Protein AF-0000000084503520 (afdb_homodimer)

Solvent-accessible surface area (backbone atoms only — not comparable to full-atom values): 16535 Å² total; per-residue (Å²): 103,74,64,56,54,28,61,76,71,44,34,37,75,88,41,55,32,76,42,75,48,66,69,63,81,62,70,70,64,63,29,68,65,61,52,56,49,52,52,51,43,51,53,48,52,32,50,51,50,38,47,27,51,45,20,31,73,59,49,36,73,65,26,23,49,26,52,77,65,38,36,47,76,45,65,37,65,44,29,40,34,38,38,52,70,48,89,83,62,81,77,37,41,31,40,30,32,42,24,43,37,78,75,54,50,47,32,31,32,38,34,36,38,35,30,30,63,79,74,69,40,74,28,31,37,35,42,26,38,33,30,32,27,28,49,74,78,69,41,73,39,72,47,53,55,84,41,59,65,32,24,57,47,44,52,48,36,61,47,59,133,104,73,64,55,53,28,62,78,68,44,33,37,76,88,39,55,32,77,42,75,50,63,69,61,81,63,72,68,65,62,28,69,64,61,53,58,48,53,51,50,42,50,54,47,53,31,50,51,50,37,50,28,51,44,21,33,74,58,49,36,72,64,25,24,48,26,52,77,65,38,36,46,76,45,65,37,66,45,29,41,34,39,41,49,70,47,90,85,62,83,78,37,43,31,41,31,33,42,24,43,35,77,75,54,49,47,33,30,32,40,36,35,38,34,29,31,64,78,74,69,39,72,27,32,38,36,43,27,39,34,31,33,27,28,49,76,79,70,41,75,39,72,46,53,58,85,41,58,64,31,23,57,49,45,53,46,37,62,48,60,135

pLDDT: mean 84.83, std 14.51, range [31.72, 98.12]

Nearest PDB structures (foldseek):
  5v10-assembly1_A-2  TM=8.310E-01  e=4.507E-07  Pseudomonas aeruginosa PAO1
  2o5u-assembly1_B-2  TM=7.809E-01  e=4.507E-07  Pseudomonas aeruginosa
  5v10-assembly1_B-2  TM=8.193E-01  e=3.631E-06  Pseudomonas aeruginosa PAO1
  4k00-assembly1_A  TM=7.555E-01  e=1.816E-05  Synechocystis sp. PCC 6803 substr. Kazusa
  5x04-assembly1_B  TM=6.542E-01  e=2.305E-05  Umbellularia californica

Radius of gyration: 20.57 Å; Cα contacts (8 Å, |Δi|>4): 678; chains: 2; bounding box: 49×61×46 Å

Organism: NCBI:txid456999

Foldseek 3Di:
DVVVVCQVVLWDPVLKDKDFPPVDPPPVVVPVVPVVVVVVVVQVVSVLSLQLVLLCVQPNPVRNVCSVVVAFKDKDWPDKDKDFAADDDPGWMWIKTKAWADDDFFKTKIKMFTATPVVRGTGMIMIIIITMAHSVVGGGGTDDCVGRSNVVNVCSHPVDD/DVVVVCQVVLWDPVLKDKDWPPVDDPPVVVPVVPVVVVVVVVQVVSVLSLQLVLLCVQPNPVRNVCSVVVAFKDKDWPDKDKDFAADDDPGWMWIKTKAWADDDFFKTKIKMFTATPVVRGTGMIMIIIITMAHSVVGDGGTDDCVGRSNVVNVCSHPVDD

InterPro domains:
  IPR029069 HotDog domain superfamily [SSF54637] (21-145)
  IPR050563 4-hydroxybenzoyl-CoA thioesterase [PTHR31793] (19-137)

Structure (mmCIF, N/CA/C/O backbone):
data_AF-0000000084503520-model_v1
#
loop_
_entity.id
_entity.type
_entity.pdbx_description
1 polymer 'Thioesterase domain-containing protein'
#
loop_
_atom_site.group_PDB
_atom_site.id
_atom_site.type_symbol
_atom_site.label_atom_id
_atom_site.label_alt_id
_atom_site.label_comp_id
_atom_site.label_asym_id
_atom_site.label_entity_id
_atom_site.label_seq_id
_atom_site.pdbx_PDB_ins_code
_atom_site.Cartn_x
_atom_site.Cartn_y
_atom_site.Cartn_z
_atom_site.occupancy
_atom_site.B_iso_or_equiv
_atom_site.auth_seq_id
_atom_site.auth_comp_id
_atom_site.auth_asym_id
_atom_site.auth_atom_id
_atom_site.pdbx_PDB_model_num
ATOM 1 N N . MET A 1 1 ? 25.109 -6.078 -9.133 1 83.19 1 MET A N 1
ATOM 2 C CA . MET A 1 1 ? 24.609 -5.23 -8.055 1 83.19 1 MET A CA 1
ATOM 3 C C . MET A 1 1 ? 23.25 -5.738 -7.555 1 83.19 1 MET A C 1
ATOM 5 O O . MET A 1 1 ? 23.203 -6.637 -6.715 1 83.19 1 MET A O 1
ATOM 9 N N . ALA A 1 2 ? 22.203 -5.438 -8.234 1 77.44 2 ALA A N 1
ATOM 10 C CA . ALA A 1 2 ? 20.875 -5.883 -7.805 1 77.44 2 ALA A CA 1
ATOM 11 C C . ALA A 1 2 ? 20.812 -7.406 -7.695 1 77.44 2 ALA A C 1
ATOM 13 O O . ALA A 1 2 ? 20.219 -7.941 -6.762 1 77.44 2 ALA A O 1
ATOM 14 N N . ARG A 1 3 ? 21.484 -8.07 -8.609 1 79.88 3 ARG A N 1
ATOM 15 C CA . ARG A 1 3 ? 21.5 -9.531 -8.617 1 79.88 3 ARG A CA 1
ATOM 16 C C . ARG A 1 3 ? 22.234 -10.07 -7.406 1 79.88 3 ARG A C 1
ATOM 18 O O . ARG A 1 3 ? 21.844 -11.086 -6.824 1 79.88 3 ARG A O 1
ATOM 25 N N . ASP A 1 4 ? 23.344 -9.406 -7.102 1 84.38 4 ASP A N 1
ATOM 26 C CA . ASP A 1 4 ? 24.109 -9.828 -5.934 1 84.38 4 ASP A CA 1
ATOM 27 C C . ASP A 1 4 ? 23.297 -9.695 -4.656 1 84.38 4 ASP A C 1
ATOM 29 O O . ASP A 1 4 ? 23.312 -10.586 -3.805 1 84.38 4 ASP A O 1
ATOM 33 N N . TYR A 1 5 ? 22.578 -8.57 -4.523 1 80.75 5 TYR A N 1
ATOM 34 C CA . TYR A 1 5 ? 21.688 -8.367 -3.377 1 80.75 5 TYR A CA 1
ATOM 35 C C . TYR A 1 5 ? 20.625 -9.445 -3.309 1 80.75 5 TYR A C 1
ATOM 37 O O . TYR A 1 5 ? 20.328 -9.969 -2.23 1 80.75 5 TYR A O 1
ATOM 45 N N . ALA A 1 6 ? 20.062 -9.758 -4.414 1 79.88 6 ALA A N 1
ATOM 46 C CA . ALA A 1 6 ? 19 -10.766 -4.496 1 79.88 6 ALA A CA 1
ATOM 47 C C . ALA A 1 6 ? 19.5 -12.11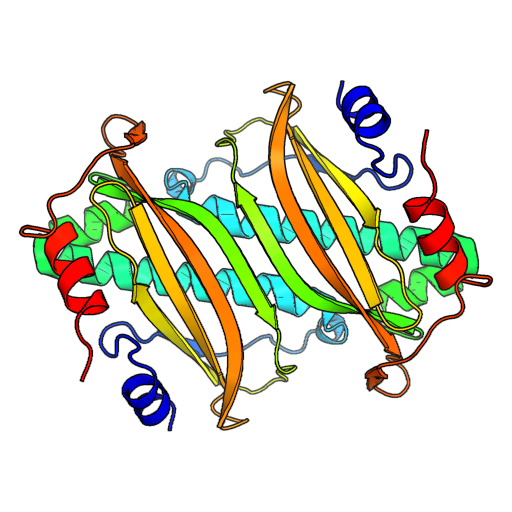7 -4.008 1 79.88 6 ALA A C 1
ATOM 49 O O . ALA A 1 6 ? 18.828 -12.789 -3.225 1 79.88 6 ALA A O 1
ATOM 50 N N . LYS A 1 7 ? 20.672 -12.5 -4.531 1 81.62 7 LYS A N 1
ATOM 51 C CA . LYS A 1 7 ? 21.25 -13.781 -4.141 1 81.62 7 LYS A CA 1
ATOM 52 C C . LYS A 1 7 ? 21.531 -13.82 -2.641 1 81.62 7 LYS A C 1
ATOM 54 O O . LYS A 1 7 ? 21.203 -14.805 -1.97 1 81.62 7 LYS A O 1
ATOM 59 N N . GLU A 1 8 ? 22.109 -12.727 -2.154 1 82.44 8 GLU A N 1
ATOM 60 C CA . GLU A 1 8 ? 22.484 -12.648 -0.747 1 82.44 8 GLU A CA 1
ATOM 61 C C . GLU A 1 8 ? 21.266 -12.711 0.161 1 82.44 8 GLU A C 1
ATOM 63 O O . GLU A 1 8 ? 21.328 -13.25 1.268 1 82.44 8 GLU A O 1
ATOM 68 N N . HIS A 1 9 ? 20.109 -12.234 -0.333 1 83.06 9 HIS A N 1
ATOM 69 C CA . HIS A 1 9 ? 18.953 -12.117 0.541 1 83.06 9 HIS A CA 1
ATOM 70 C C . HIS A 1 9 ? 17.859 -13.102 0.139 1 83.06 9 HIS A C 1
ATOM 72 O O . HIS A 1 9 ? 16.75 -13.062 0.684 1 83.06 9 HIS A O 1
ATOM 78 N N . GLY A 1 10 ? 18.109 -14.031 -0.809 1 80.06 10 GLY A N 1
ATOM 79 C CA . GLY A 1 10 ? 17.25 -15.156 -1.133 1 80.06 10 GLY A CA 1
ATOM 80 C C . GLY A 1 10 ? 16.062 -14.773 -1.999 1 80.06 10 GLY A C 1
ATOM 81 O O . GLY A 1 10 ? 15.008 -15.414 -1.941 1 80.06 10 GLY A O 1
ATOM 82 N N . TYR A 1 11 ? 16.188 -13.672 -2.738 1 81.94 11 TYR A N 1
ATOM 83 C CA . TYR A 1 11 ? 15.109 -13.297 -3.65 1 81.94 11 TYR A CA 1
ATOM 84 C C . TYR A 1 11 ? 15.156 -14.125 -4.926 1 81.94 11 TYR A C 1
ATOM 86 O O . TYR A 1 11 ? 16.219 -14.633 -5.305 1 81.94 11 TYR A O 1
ATOM 94 N N . ASP A 1 12 ? 13.969 -14.273 -5.48 1 79.44 12 ASP A N 1
ATOM 95 C CA . ASP A 1 12 ? 13.836 -15.07 -6.695 1 79.44 12 ASP A CA 1
ATOM 96 C C . ASP A 1 12 ? 14.43 -14.344 -7.898 1 79.44 12 ASP A C 1
ATOM 98 O O . ASP A 1 12 ? 13.867 -13.352 -8.367 1 79.44 12 ASP A O 1
ATOM 102 N N . LEU A 1 13 ? 15.414 -14.898 -8.43 1 78.94 13 LEU A N 1
ATOM 103 C CA . LEU A 1 13 ? 16.141 -14.25 -9.516 1 78.94 13 LEU A CA 1
ATOM 104 C C . LEU A 1 13 ? 15.383 -14.398 -10.836 1 78.94 13 LEU A C 1
ATOM 106 O O . LEU A 1 13 ? 15.57 -13.602 -11.758 1 78.94 13 LEU A O 1
ATOM 110 N N . THR A 1 14 ? 14.547 -15.328 -10.867 1 76.38 14 THR A N 1
ATOM 111 C CA . THR A 1 14 ? 13.891 -15.633 -12.133 1 76.38 14 THR A CA 1
ATOM 112 C C . THR A 1 14 ? 12.75 -14.656 -12.398 1 76.38 14 THR A C 1
ATOM 114 O O . THR A 1 14 ? 12.289 -14.531 -13.539 1 76.38 14 THR A O 1
ATOM 117 N N . SER A 1 15 ? 12.32 -13.984 -11.352 1 76.5 15 SER A N 1
ATOM 118 C CA . SER A 1 15 ? 11.148 -13.133 -11.516 1 76.5 15 SER A CA 1
ATOM 119 C C . SER A 1 15 ? 11.484 -11.672 -11.242 1 76.5 15 SER A C 1
ATOM 121 O O . SER A 1 15 ? 10.594 -10.867 -10.938 1 76.5 15 SER A O 1
ATOM 123 N N . MET A 1 16 ? 12.734 -11.391 -11.367 1 78.81 16 MET A N 1
ATOM 124 C CA . MET A 1 16 ? 13.117 -10 -11.156 1 78.81 16 MET A CA 1
ATOM 125 C C . MET A 1 16 ? 12.469 -9.094 -12.195 1 78.81 16 MET A C 1
ATOM 127 O O . MET A 1 16 ? 12.391 -9.445 -13.375 1 78.81 16 MET A O 1
ATOM 131 N N . TRP A 1 17 ? 11.984 -7.973 -11.766 1 81.25 17 TRP A N 1
ATOM 132 C CA . TRP A 1 17 ? 11.273 -7.004 -12.594 1 81.25 17 TRP A CA 1
ATOM 133 C C . TRP A 1 17 ? 11.945 -5.637 -12.531 1 81.25 17 TRP A C 1
ATOM 135 O O . TRP A 1 17 ? 12.25 -5.137 -11.445 1 81.25 17 TRP A O 1
ATOM 145 N N . GLU A 1 18 ? 12.234 -5.125 -13.703 1 75.94 18 GLU A N 1
ATOM 146 C CA . GLU A 1 18 ? 12.828 -3.791 -13.727 1 75.94 18 GLU A CA 1
ATOM 147 C C . GLU A 1 18 ? 11.797 -2.73 -14.086 1 75.94 18 GLU A C 1
ATOM 149 O O . GLU A 1 18 ? 10.984 -2.934 -14.992 1 75.94 18 GLU A O 1
ATOM 154 N N . GLU A 1 19 ? 11.781 -1.753 -13.273 1 77.38 19 GLU A N 1
ATOM 155 C CA . GLU A 1 19 ? 10.883 -0.621 -13.492 1 77.38 19 GLU A CA 1
ATOM 156 C C . GLU A 1 19 ? 11.672 0.67 -13.703 1 77.38 19 GLU A C 1
ATOM 158 O O . GLU A 1 19 ? 12.469 1.06 -12.844 1 77.38 19 GLU A O 1
ATOM 163 N N . ASN A 1 20 ? 11.422 1.13 -14.961 1 70 20 ASN A N 1
ATOM 164 C CA . ASN A 1 20 ? 12 2.451 -15.195 1 70 20 ASN A CA 1
ATOM 165 C C . ASN A 1 20 ? 11.148 3.551 -14.562 1 70 20 ASN A C 1
ATOM 167 O O . ASN A 1 20 ? 9.945 3.629 -14.812 1 70 20 ASN A O 1
ATOM 171 N N . ILE A 1 21 ? 11.789 4.117 -13.648 1 63.5 21 ILE A N 1
ATOM 172 C CA . ILE A 1 21 ? 11.086 5.223 -13 1 63.5 21 ILE A CA 1
ATOM 173 C C . ILE A 1 21 ? 11.047 6.426 -13.938 1 63.5 21 ILE A C 1
ATOM 175 O O . ILE A 1 21 ? 12.094 6.984 -14.289 1 63.5 21 ILE A O 1
ATOM 179 N N . ALA A 1 22 ? 10.172 6.477 -14.938 1 56.47 22 ALA A N 1
ATOM 180 C CA . ALA A 1 22 ? 9.945 7.688 -15.727 1 56.47 22 ALA A CA 1
ATOM 181 C C . ALA A 1 22 ? 8.977 8.633 -15.016 1 56.47 22 ALA A C 1
ATOM 183 O O . ALA A 1 22 ? 7.93 8.977 -15.57 1 56.47 22 ALA A O 1
ATOM 184 N N . TRP A 1 23 ? 9.062 8.57 -13.867 1 51.91 23 TRP A N 1
ATOM 185 C CA . TRP A 1 23 ? 8.102 9.531 -13.336 1 51.91 23 TRP A CA 1
ATOM 186 C C . TRP A 1 23 ? 8.281 10.898 -13.992 1 51.91 23 TRP A C 1
ATOM 188 O O . TRP A 1 23 ? 9.375 11.469 -13.969 1 51.91 23 TRP A O 1
ATOM 198 N N . GLY A 1 24 ? 8.094 10.961 -15.352 1 39.88 24 GLY A N 1
ATOM 199 C CA . GLY A 1 24 ? 8.219 12.312 -15.867 1 39.88 24 GLY A CA 1
ATOM 200 C C . GLY A 1 24 ? 8.422 13.352 -14.781 1 39.88 24 GLY A C 1
ATOM 201 O O . GLY A 1 24 ? 8.367 13.031 -13.594 1 39.88 24 GLY A O 1
ATOM 202 N N . HIS A 1 25 ? 8.578 14.75 -15.391 1 38.56 25 HIS A N 1
ATOM 203 C CA . HIS A 1 25 ? 8.805 16.062 -14.812 1 38.56 25 HIS A CA 1
ATOM 204 C C . HIS A 1 25 ? 7.934 16.297 -13.586 1 38.56 25 HIS A C 1
ATOM 206 O O . HIS A 1 25 ? 7.797 17.422 -13.109 1 38.56 25 HIS A O 1
ATOM 212 N N . LEU A 1 26 ? 6.812 15.641 -13.477 1 37.91 26 LEU A N 1
ATOM 213 C CA . LEU A 1 26 ? 5.859 16.438 -12.711 1 37.91 26 LEU A CA 1
ATOM 214 C C . LEU A 1 26 ? 6.461 16.859 -11.375 1 37.91 26 LEU A C 1
ATOM 216 O O . LEU A 1 26 ? 7.039 16.047 -10.656 1 37.91 26 LEU A O 1
ATOM 220 N N . ASP A 1 27 ? 6.898 18.016 -11.227 1 38.34 27 ASP A N 1
ATOM 221 C CA . ASP A 1 27 ? 6.973 18.922 -10.094 1 38.34 27 ASP A CA 1
ATOM 222 C C . ASP A 1 27 ? 6.262 18.344 -8.875 1 38.34 27 ASP A C 1
ATOM 224 O O . ASP A 1 27 ? 6.477 18.812 -7.75 1 38.34 27 ASP A O 1
ATOM 228 N N . SER A 1 28 ? 5.09 17.734 -9.141 1 41.88 28 SER A N 1
ATOM 229 C CA . SER A 1 28 ? 4.277 17.359 -7.988 1 41.88 28 SER A CA 1
ATOM 230 C C . SER A 1 28 ? 4.945 16.25 -7.18 1 41.88 28 SER A C 1
ATOM 232 O O . SER A 1 28 ? 4.383 15.773 -6.188 1 41.88 28 SER A O 1
ATOM 234 N N . PHE A 1 29 ? 5.762 15.375 -7.738 1 42.94 29 PHE A N 1
ATOM 235 C CA . PHE A 1 29 ? 6.535 14.43 -6.945 1 42.94 29 PHE A CA 1
ATOM 236 C C . PHE A 1 29 ? 7.27 15.141 -5.816 1 42.94 29 PHE A C 1
ATOM 238 O O . PHE A 1 29 ? 8.117 14.547 -5.145 1 42.94 29 PHE A O 1
ATOM 245 N N . ARG A 1 30 ? 7.297 16.375 -5.93 1 44.53 30 ARG A N 1
ATOM 246 C CA . ARG A 1 30 ? 7.965 17.031 -4.805 1 44.53 30 ARG A CA 1
ATOM 247 C C . ARG A 1 30 ? 7.41 16.531 -3.475 1 44.53 30 ARG A C 1
ATOM 249 O O . ARG A 1 30 ? 7.988 16.797 -2.418 1 44.53 30 ARG A O 1
ATOM 256 N N . THR A 1 31 ? 6.164 16 -3.664 1 50.47 31 THR A N 1
ATOM 257 C CA . THR A 1 31 ? 5.805 15.648 -2.297 1 50.47 31 THR A CA 1
ATOM 258 C C . THR A 1 31 ? 5.961 14.148 -2.07 1 50.47 31 THR A C 1
ATOM 260 O O . THR A 1 31 ? 5.371 13.344 -2.795 1 50.47 31 THR A O 1
ATOM 263 N N . PRO A 1 32 ? 7.156 13.734 -1.55 1 54.16 32 PRO A N 1
ATOM 264 C CA . PRO A 1 32 ? 7.371 12.359 -1.101 1 54.16 32 PRO A CA 1
ATOM 265 C C . PRO A 1 32 ? 6.07 11.648 -0.737 1 54.16 32 PRO A C 1
ATOM 267 O O . PRO A 1 32 ? 6.027 10.414 -0.708 1 54.16 32 PRO A O 1
ATOM 270 N N . LEU A 1 33 ? 5.008 12.406 -0.604 1 56.66 33 LEU A N 1
ATOM 271 C CA . LEU A 1 33 ? 3.76 11.805 -0.148 1 56.66 33 LEU A CA 1
ATOM 272 C C . LEU A 1 3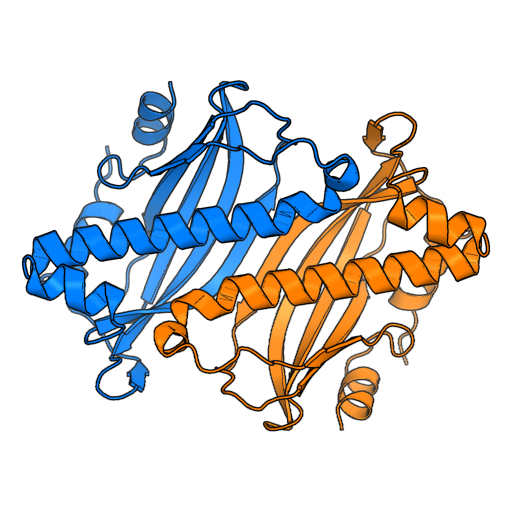3 ? 3.16 10.906 -1.228 1 56.66 33 LEU A C 1
ATOM 274 O O . LEU A 1 33 ? 2.488 9.922 -0.92 1 56.66 33 LEU A O 1
ATOM 278 N N . GLN A 1 34 ? 3.496 11.211 -2.422 1 57.81 34 GLN A N 1
ATOM 279 C CA . GLN A 1 34 ? 2.854 10.5 -3.521 1 57.81 34 GLN A CA 1
ATOM 280 C C . GLN A 1 34 ? 3.637 9.242 -3.898 1 57.81 34 GLN A C 1
ATOM 282 O O . GLN A 1 34 ? 3.08 8.305 -4.477 1 57.81 34 GLN A O 1
ATOM 287 N N . ASP A 1 35 ? 4.781 9.133 -3.395 1 63.88 35 ASP A N 1
ATOM 288 C CA . ASP A 1 35 ? 5.668 8.062 -3.85 1 63.88 35 ASP A CA 1
ATOM 289 C C . ASP A 1 35 ? 5.254 6.719 -3.258 1 63.88 35 ASP A C 1
ATOM 291 O O . ASP A 1 35 ? 5.512 5.668 -3.852 1 63.88 35 ASP A O 1
ATOM 295 N N . ASN A 1 36 ? 4.383 6.809 -2.314 1 76.88 36 ASN A N 1
ATOM 296 C CA . ASN A 1 36 ? 4.137 5.559 -1.6 1 76.88 36 ASN A CA 1
ATOM 297 C C . ASN A 1 36 ? 3.23 4.625 -2.4 1 76.88 36 ASN A C 1
ATOM 299 O O . ASN A 1 36 ? 3.439 3.412 -2.41 1 76.88 36 ASN A O 1
ATOM 303 N N . VAL A 1 37 ? 2.357 5.25 -3.137 1 81.12 37 VAL A N 1
ATOM 304 C CA . VAL A 1 37 ? 1.43 4.449 -3.93 1 81.12 37 VAL A CA 1
ATOM 305 C C . VAL A 1 37 ? 2.176 3.787 -5.086 1 81.12 37 VAL A C 1
ATOM 307 O O . VAL A 1 37 ? 1.872 2.652 -5.461 1 81.12 37 VAL A O 1
ATOM 310 N N . HIS A 1 38 ? 3.156 4.414 -5.555 1 84.62 38 HIS A N 1
ATOM 311 C CA . HIS A 1 38 ? 3.914 3.875 -6.68 1 84.62 38 HIS A CA 1
ATOM 312 C C . HIS A 1 38 ? 4.645 2.596 -6.289 1 84.62 38 HIS A C 1
ATOM 314 O O . HIS A 1 38 ? 4.688 1.639 -7.066 1 84.62 38 HIS A O 1
ATOM 320 N N . TYR A 1 39 ? 5.141 2.643 -5.129 1 89.38 39 TYR A N 1
ATOM 321 C CA . TYR A 1 39 ? 5.848 1.45 -4.68 1 89.38 39 TYR A CA 1
ATOM 322 C C . TYR A 1 39 ? 4.902 0.26 -4.574 1 89.38 39 TYR A C 1
ATOM 324 O O . TYR A 1 39 ? 5.258 -0.858 -4.957 1 89.38 39 TYR A O 1
ATOM 332 N N . VAL A 1 40 ? 3.762 0.511 -4.066 1 89.94 40 VAL A N 1
ATOM 333 C CA . VAL A 1 40 ? 2.797 -0.578 -3.938 1 89.94 40 VAL A CA 1
ATOM 334 C C . VAL A 1 40 ? 2.416 -1.099 -5.32 1 89.94 40 VAL A C 1
ATOM 336 O O . VAL A 1 40 ? 2.281 -2.309 -5.52 1 89.94 40 VAL A O 1
ATOM 339 N N . ARG A 1 41 ? 2.326 -0.223 -6.238 1 87.44 41 ARG A N 1
ATOM 340 C CA . ARG A 1 41 ? 2.035 -0.613 -7.617 1 87.44 41 ARG A CA 1
ATOM 341 C C . ARG A 1 41 ? 3.162 -1.464 -8.195 1 87.44 41 ARG A C 1
ATOM 343 O O . ARG A 1 41 ? 2.91 -2.438 -8.906 1 87.44 41 ARG A O 1
ATOM 350 N N . PHE A 1 42 ? 4.379 -1.062 -7.957 1 88.88 42 PHE A N 1
ATOM 351 C CA . PHE A 1 42 ? 5.52 -1.827 -8.445 1 88.88 42 PHE A CA 1
ATOM 352 C C . PHE A 1 42 ? 5.52 -3.232 -7.855 1 88.88 42 PHE A C 1
ATOM 354 O O . PHE A 1 42 ? 5.746 -4.211 -8.57 1 88.88 42 PHE A O 1
ATOM 361 N N . PHE A 1 43 ? 5.25 -3.305 -6.582 1 91.69 43 PHE A N 1
ATOM 362 C CA . PHE A 1 43 ? 5.215 -4.609 -5.926 1 91.69 43 PHE A CA 1
ATOM 363 C C . PHE A 1 43 ? 4.09 -5.465 -6.492 1 91.69 43 PHE A C 1
ATOM 365 O O . PHE A 1 43 ? 4.254 -6.676 -6.672 1 91.69 43 PHE A O 1
ATOM 372 N N . GLU A 1 44 ? 3.018 -4.852 -6.758 1 89.12 44 GLU A N 1
ATOM 373 C CA . GLU A 1 44 ? 1.895 -5.562 -7.363 1 89.12 44 GLU A CA 1
ATOM 374 C C . GLU A 1 44 ? 2.254 -6.078 -8.75 1 89.12 44 GLU A C 1
ATOM 376 O O . GLU A 1 44 ? 2.012 -7.246 -9.07 1 89.12 44 GLU A O 1
ATOM 381 N N . THR A 1 45 ? 2.766 -5.207 -9.539 1 86.69 45 THR A N 1
ATOM 382 C CA . THR A 1 45 ? 3.146 -5.578 -10.898 1 86.69 45 THR A CA 1
ATOM 383 C C . THR A 1 45 ? 4.148 -6.73 -10.883 1 86.69 45 THR A C 1
ATOM 385 O O . THR A 1 45 ? 4.016 -7.691 -11.641 1 86.69 45 THR A O 1
ATOM 388 N N . SER A 1 46 ? 5.117 -6.594 -10.023 1 89.44 46 SER A N 1
ATOM 389 C CA . SER A 1 46 ? 6.129 -7.637 -9.891 1 89.44 46 SER A CA 1
ATOM 390 C C . SER A 1 46 ? 5.504 -8.961 -9.453 1 89.44 46 SER A C 1
ATOM 392 O O . SER A 1 46 ? 5.895 -10.023 -9.922 1 89.44 46 SER A O 1
ATOM 394 N N . ARG A 1 47 ? 4.617 -8.93 -8.523 1 90.19 47 ARG A N 1
ATOM 395 C CA . ARG A 1 47 ? 3.912 -10.117 -8.055 1 90.19 47 ARG A CA 1
ATOM 396 C C . ARG A 1 47 ? 3.143 -10.789 -9.188 1 90.19 47 ARG A C 1
ATOM 398 O O . ARG A 1 47 ? 3.152 -12.016 -9.312 1 90.19 47 ARG A O 1
ATOM 405 N N . MET A 1 48 ? 2.471 -9.969 -9.969 1 87.31 48 MET A N 1
ATOM 406 C CA . MET A 1 48 ? 1.736 -10.5 -11.117 1 87.31 48 MET A CA 1
ATOM 407 C C . MET A 1 48 ? 2.684 -11.172 -12.102 1 87.31 48 MET A C 1
ATOM 409 O O . MET A 1 48 ? 2.363 -12.227 -12.656 1 87.31 48 MET A O 1
ATOM 413 N N . HIS A 1 49 ? 3.77 -10.516 -12.312 1 87.88 49 HIS A N 1
ATOM 414 C CA . HIS A 1 49 ? 4.781 -11.086 -13.203 1 87.88 49 HIS A CA 1
ATOM 415 C C . HIS A 1 49 ? 5.25 -12.445 -12.703 1 87.88 49 HIS A C 1
ATOM 417 O O . HIS A 1 49 ? 5.375 -13.391 -13.484 1 87.88 49 HIS A O 1
ATOM 423 N N . MET A 1 50 ? 5.535 -12.578 -11.43 1 90.31 50 MET A N 1
ATOM 424 C CA . MET A 1 50 ? 5.957 -13.852 -10.836 1 90.31 50 MET A CA 1
ATOM 425 C C . MET A 1 50 ? 4.891 -14.922 -11.031 1 90.31 50 MET A C 1
ATOM 427 O O . MET A 1 50 ? 5.203 -16.047 -11.43 1 90.31 50 MET A O 1
ATOM 431 N N . MET A 1 51 ? 3.66 -14.547 -10.758 1 91.12 51 MET A N 1
ATOM 432 C CA . MET A 1 51 ? 2.57 -15.508 -10.891 1 91.12 51 MET A CA 1
ATOM 433 C C . MET A 1 51 ? 2.385 -15.93 -12.344 1 91.12 51 MET A C 1
ATOM 435 O O . MET A 1 51 ? 2.062 -17.094 -12.617 1 91.12 51 MET A O 1
ATOM 439 N N . TYR A 1 52 ? 2.541 -14.945 -13.211 1 88.81 52 TYR A N 1
ATOM 440 C CA . TYR A 1 52 ? 2.488 -15.25 -14.633 1 88.81 52 TYR A CA 1
ATOM 441 C C . TYR A 1 52 ? 3.541 -16.297 -15.008 1 88.81 52 TYR A C 1
ATOM 443 O O . TYR A 1 52 ? 3.232 -17.281 -15.664 1 88.81 52 TYR A O 1
ATOM 451 N N . LEU A 1 53 ? 4.781 -16.109 -14.594 1 89.81 53 LEU A N 1
ATOM 452 C CA . LEU A 1 53 ? 5.875 -17.031 -14.891 1 89.81 53 LEU A CA 1
ATOM 453 C C . LEU A 1 53 ? 5.605 -18.406 -14.281 1 89.81 53 LEU A C 1
ATOM 455 O O . LEU A 1 53 ? 5.898 -19.422 -14.898 1 89.81 53 LEU A O 1
ATOM 459 N N . ILE A 1 54 ? 5.055 -18.391 -13.109 1 91.69 54 ILE A N 1
ATOM 460 C CA . ILE A 1 54 ? 4.711 -19.656 -12.453 1 91.69 54 ILE A CA 1
ATOM 461 C C . ILE A 1 54 ? 3.629 -20.375 -13.25 1 91.69 54 ILE A C 1
ATOM 463 O O . ILE A 1 54 ? 3.682 -21.594 -13.414 1 91.69 54 ILE A O 1
ATOM 467 N N . GLY A 1 55 ? 2.633 -19.594 -13.664 1 91.88 55 GLY A N 1
ATOM 468 C CA . GLY A 1 55 ? 1.626 -20.172 -14.531 1 91.88 55 GLY A CA 1
ATOM 469 C C . GLY A 1 55 ? 2.213 -20.828 -15.773 1 91.88 55 GLY A C 1
ATOM 470 O O . GLY A 1 55 ? 1.824 -21.938 -16.141 1 91.88 55 GLY A O 1
ATOM 471 N N . LEU A 1 56 ? 3.176 -20.188 -16.391 1 92.12 56 LEU A N 1
ATOM 472 C CA . LEU A 1 56 ? 3.859 -20.703 -17.562 1 92.12 56 LEU A CA 1
ATOM 473 C C . LEU A 1 56 ? 4.613 -21.984 -17.234 1 92.12 56 LEU A C 1
ATOM 475 O O . LEU A 1 56 ? 4.547 -22.969 -17.984 1 92.12 56 LEU A O 1
ATOM 479 N N . GLU A 1 57 ? 5.297 -21.938 -16.094 1 92.56 57 GLU A N 1
ATOM 480 C CA . GLU A 1 57 ? 6.117 -23.047 -15.648 1 92.56 57 GLU A CA 1
ATOM 481 C C . GLU A 1 57 ? 5.262 -24.281 -15.367 1 92.56 57 GLU A C 1
ATOM 483 O O . GLU A 1 57 ? 5.691 -25.422 -15.609 1 92.56 57 GLU A O 1
ATOM 488 N N . THR A 1 58 ? 4.086 -24.094 -14.867 1 93.56 58 THR A N 1
ATOM 489 C CA . THR A 1 58 ? 3.291 -25.219 -14.359 1 93.56 58 THR A CA 1
ATOM 490 C C . THR A 1 58 ? 2.332 -25.719 -15.43 1 93.56 58 THR A C 1
ATOM 492 O O . THR A 1 58 ? 2.055 -26.922 -15.5 1 93.56 58 THR A O 1
ATOM 495 N N . ASN A 1 59 ? 1.791 -24.812 -16.281 1 93.5 59 ASN A N 1
ATOM 496 C CA . ASN A 1 59 ? 0.768 -25.219 -17.234 1 93.5 59 ASN A CA 1
ATOM 497 C C . ASN A 1 59 ? 0.985 -24.578 -18.594 1 93.5 59 ASN A C 1
ATOM 499 O O . ASN A 1 59 ? 0.03 -24.359 -19.344 1 93.5 59 ASN A O 1
ATOM 503 N N . GLY A 1 60 ? 2.164 -24.219 -18.875 1 93.69 60 GLY A N 1
ATOM 504 C CA . GLY A 1 60 ? 2.494 -23.641 -20.172 1 93.69 60 GLY A CA 1
ATOM 505 C C . GLY A 1 60 ? 1.755 -22.344 -20.453 1 93.69 60 GLY A C 1
ATOM 506 O O . GLY A 1 60 ? 1.479 -21.562 -19.547 1 93.69 60 GLY A O 1
ATOM 507 N N . LEU A 1 61 ? 1.528 -22.125 -21.781 1 92.5 61 LEU A N 1
ATOM 508 C CA . LEU A 1 61 ? 0.909 -20.875 -22.219 1 92.5 61 LEU A CA 1
ATOM 509 C C . LEU A 1 61 ? -0.486 -20.719 -21.625 1 92.5 61 LEU A C 1
ATOM 511 O O . LEU A 1 61 ? -0.905 -19.609 -21.297 1 92.5 61 LEU A O 1
ATOM 515 N N . GLU A 1 62 ? -1.154 -21.875 -21.453 1 91.81 62 GLU A N 1
ATOM 516 C CA . GLU A 1 62 ? -2.496 -21.844 -20.891 1 91.81 62 GLU A CA 1
ATOM 517 C C . GLU A 1 62 ? -2.457 -21.406 -19.422 1 91.81 62 GLU A C 1
ATOM 519 O O . GLU A 1 62 ? -3.354 -20.703 -18.953 1 91.81 62 GLU A O 1
ATOM 524 N N . GLY A 1 63 ? -1.463 -21.828 -18.734 1 89.56 63 GLY A N 1
ATOM 525 C CA . GLY A 1 63 ? -1.287 -21.422 -17.344 1 89.56 63 GLY A CA 1
ATOM 526 C C . GLY A 1 63 ? -1.02 -19.938 -17.188 1 89.56 63 GLY A C 1
ATOM 527 O O . GLY A 1 63 ? -1.598 -19.297 -16.312 1 89.56 63 GLY A O 1
ATOM 528 N N . GLY A 1 64 ? -0.127 -19.438 -18.031 1 88.56 64 GLY A N 1
ATOM 529 C CA . GLY A 1 64 ? 0.147 -18 -18.016 1 88.56 64 GLY A CA 1
ATOM 530 C C . GLY A 1 64 ? -1.081 -17.156 -18.297 1 88.56 64 GLY A C 1
ATOM 531 O O . GLY A 1 64 ? -1.341 -16.172 -17.609 1 88.56 64 GLY A O 1
ATOM 532 N N . LYS A 1 65 ? -1.825 -17.609 -19.312 1 87.06 65 LYS A N 1
ATOM 533 C CA . LYS A 1 65 ? -3.037 -16.891 -19.703 1 87.06 65 LYS A CA 1
ATOM 534 C C . LYS A 1 65 ? -4.07 -16.906 -18.578 1 87.06 65 LYS A C 1
ATOM 536 O O . LYS A 1 65 ? -4.77 -15.914 -18.359 1 87.06 65 LYS A O 1
ATOM 541 N N . ALA A 1 66 ? -4.195 -18.016 -17.891 1 84.88 66 ALA A N 1
ATOM 542 C CA . ALA A 1 66 ? -5.156 -18.141 -16.797 1 84.88 66 ALA A CA 1
ATOM 543 C C . ALA A 1 66 ? -4.891 -17.109 -15.703 1 84.88 66 ALA A C 1
ATOM 545 O O . ALA A 1 66 ? -5.824 -16.531 -15.156 1 84.88 66 ALA A O 1
ATOM 546 N N . VAL A 1 67 ? -3.656 -16.891 -15.414 1 81.19 67 VAL A N 1
ATOM 547 C CA . VAL A 1 67 ? -3.277 -15.906 -14.398 1 81.19 67 VAL A CA 1
ATOM 548 C C . VAL A 1 67 ? -3.709 -14.508 -14.836 1 81.19 67 VAL A C 1
ATOM 550 O O . VAL A 1 67 ? -4.316 -13.773 -14.055 1 81.19 67 VAL A O 1
ATOM 553 N N . LEU A 1 68 ? -3.482 -14.219 -16.109 1 80 68 LEU A N 1
ATOM 554 C CA . LEU A 1 68 ? -3.766 -12.883 -16.641 1 80 68 LEU A CA 1
ATOM 555 C C . LEU A 1 68 ? -5.27 -12.641 -16.719 1 80 68 LEU A C 1
ATOM 557 O O . LEU A 1 68 ? -5.73 -11.508 -16.562 1 80 68 LEU A O 1
ATOM 561 N N . GLU A 1 69 ? -5.973 -13.727 -16.859 1 80.88 69 GLU A N 1
ATOM 562 C CA . GLU A 1 69 ? -7.414 -13.602 -17.047 1 80.88 69 GLU A CA 1
ATOM 563 C C . GLU A 1 69 ? -8.164 -13.859 -15.734 1 80.88 69 GLU A C 1
ATOM 565 O O . GLU A 1 69 ? -9.398 -13.805 -15.703 1 80.88 69 GLU A O 1
ATOM 570 N N . GLY A 1 70 ? -7.445 -14.086 -14.742 1 79.44 70 GLY A N 1
ATOM 571 C CA . GLY A 1 70 ? -8.094 -14.344 -13.461 1 79.44 70 GLY A CA 1
ATOM 572 C C . GLY A 1 70 ? -8.914 -15.625 -13.461 1 79.44 70 GLY A C 1
ATOM 573 O O . GLY A 1 70 ? -10.07 -15.625 -13.039 1 79.44 70 GLY A O 1
ATOM 574 N N . LEU A 1 71 ? -8.344 -16.609 -14.023 1 83.25 71 LEU A N 1
ATOM 575 C CA . LEU A 1 71 ? -8.984 -17.906 -14.062 1 83.25 71 LEU A CA 1
ATOM 576 C C . LEU A 1 71 ? -8.156 -18.953 -13.305 1 83.25 71 LEU A C 1
ATOM 578 O O . LEU A 1 71 ? -6.949 -18.766 -13.125 1 83.25 71 LEU A O 1
ATOM 582 N N . GLY A 1 72 ? -8.828 -19.906 -12.805 1 88.88 72 GLY A N 1
ATOM 583 C CA . GLY A 1 72 ? -8.133 -20.984 -12.102 1 88.88 72 GLY A CA 1
ATOM 584 C C . GLY A 1 72 ? -7.645 -20.562 -10.727 1 88.88 72 GLY A C 1
ATOM 585 O O . GLY A 1 72 ? -8.234 -19.688 -10.086 1 88.88 72 GLY A O 1
ATOM 586 N N . VAL A 1 73 ? -6.629 -21.328 -10.234 1 90.88 73 VAL A N 1
ATOM 587 C CA . VAL A 1 73 ? -6.121 -21.094 -8.883 1 90.88 73 VAL A CA 1
ATOM 588 C C . VAL A 1 73 ? -4.988 -20.062 -8.93 1 90.88 73 VAL A C 1
ATOM 590 O O . VAL A 1 73 ? -4.059 -20.188 -9.727 1 90.88 73 VAL A O 1
ATOM 593 N N . SER A 1 74 ? -5.156 -19.062 -8.203 1 91.88 74 SER A N 1
ATOM 594 C CA . SER A 1 74 ? -4.141 -18.031 -7.984 1 91.88 74 SER A CA 1
ATOM 595 C C . SER A 1 74 ? -4.223 -17.453 -6.574 1 91.88 74 SER A C 1
ATOM 597 O O . SER A 1 74 ? -4.574 -18.172 -5.629 1 91.88 74 SER A O 1
ATOM 599 N N . ILE A 1 75 ? -3.756 -16.172 -6.457 1 91.62 75 ILE A N 1
ATOM 600 C CA . ILE A 1 75 ? -3.652 -15.688 -5.086 1 91.62 75 ILE A CA 1
ATOM 601 C C . ILE A 1 75 ? -4.496 -14.43 -4.918 1 91.62 75 ILE A C 1
ATOM 603 O O . ILE A 1 75 ? -4.773 -13.727 -5.895 1 91.62 75 ILE A O 1
ATOM 607 N N . ILE A 1 76 ? -4.93 -14.172 -3.717 1 90.12 76 ILE A N 1
ATOM 608 C CA . ILE A 1 76 ? -5.488 -12.898 -3.264 1 90.12 76 ILE A CA 1
ATOM 609 C C . ILE A 1 76 ? -4.73 -12.414 -2.033 1 90.12 76 ILE A C 1
ATOM 611 O O . ILE A 1 76 ? -4.203 -13.219 -1.261 1 90.12 76 ILE A O 1
ATOM 615 N N . LEU A 1 77 ? -4.676 -11.141 -1.925 1 93.44 77 LEU A N 1
ATOM 616 C CA . LEU A 1 77 ? -3.928 -10.594 -0.798 1 93.44 77 LEU A CA 1
ATOM 617 C C . LEU A 1 77 ? -4.828 -10.414 0.419 1 93.44 77 LEU A C 1
ATOM 619 O O . LEU A 1 77 ? -5.922 -9.852 0.311 1 93.44 77 LEU A O 1
ATOM 623 N N . LYS A 1 78 ? -4.383 -10.938 1.511 1 95 78 LYS A N 1
ATOM 624 C CA . LYS A 1 78 ? -5.02 -10.664 2.795 1 95 78 LYS A CA 1
ATOM 625 C C . LYS A 1 78 ? -4.496 -9.359 3.4 1 95 78 LYS A C 1
ATOM 627 O O . LYS A 1 78 ? -5.258 -8.594 3.996 1 95 78 LYS A O 1
ATOM 632 N N . SER A 1 79 ? -3.213 -9.125 3.24 1 97 79 SER A N 1
ATOM 633 C CA . SER A 1 79 ? -2.59 -7.918 3.775 1 97 79 SER A CA 1
ATOM 634 C C . SER A 1 79 ? -1.243 -7.652 3.113 1 97 79 SER A C 1
ATOM 636 O O . SER A 1 79 ? -0.656 -8.547 2.504 1 97 79 SER A O 1
ATOM 638 N N . ILE A 1 80 ? -0.781 -6.453 3.254 1 96.75 80 ILE A N 1
ATOM 639 C CA . ILE A 1 80 ? 0.55 -6.07 2.797 1 96.75 80 ILE A CA 1
ATOM 640 C C . ILE A 1 80 ? 1.116 -4.988 3.713 1 96.75 80 ILE A C 1
ATOM 642 O O . ILE A 1 80 ? 0.393 -4.082 4.137 1 96.75 80 ILE A O 1
ATOM 646 N N . ASP A 1 81 ? 2.283 -5.152 4.039 1 97.5 81 ASP A N 1
ATOM 647 C CA . ASP A 1 81 ? 3.049 -4.148 4.77 1 97.5 81 ASP A CA 1
ATOM 648 C C . ASP A 1 81 ? 4.199 -3.611 3.924 1 97.5 81 ASP A C 1
ATOM 650 O O . ASP A 1 81 ? 4.93 -4.383 3.297 1 97.5 81 ASP A O 1
ATOM 654 N N . VAL A 1 82 ? 4.316 -2.342 3.883 1 97 82 VAL A N 1
ATOM 655 C CA . VAL A 1 82 ? 5.375 -1.721 3.092 1 97 82 VAL A CA 1
ATOM 656 C C . VAL A 1 82 ? 6.195 -0.782 3.973 1 97 82 VAL A C 1
ATOM 658 O O . VAL A 1 82 ? 5.637 0.018 4.727 1 97 82 VAL A O 1
ATOM 661 N N . LYS A 1 83 ? 7.453 -0.907 3.879 1 97.44 83 LYS A N 1
ATOM 662 C CA . LYS A 1 83 ? 8.398 -0.015 4.547 1 97.44 83 LYS A CA 1
ATOM 663 C C . LYS A 1 83 ? 9.172 0.824 3.531 1 97.44 83 LYS A C 1
ATOM 665 O O . LYS A 1 83 ? 9.758 0.285 2.594 1 97.44 83 LYS A O 1
ATOM 670 N N . PHE A 1 84 ? 9.117 2.096 3.785 1 94.19 84 PHE A N 1
ATOM 671 C CA . PHE A 1 84 ? 9.828 3.029 2.916 1 94.19 84 PHE A CA 1
ATOM 672 C C . PHE A 1 84 ? 11.156 3.434 3.531 1 94.19 84 PHE A C 1
ATOM 674 O O . PHE A 1 84 ? 11.195 4.062 4.59 1 94.19 84 PHE A O 1
ATOM 681 N N . LYS A 1 85 ? 12.211 3.162 2.785 1 93.25 85 LYS A N 1
ATOM 682 C CA . LYS A 1 85 ? 13.531 3.252 3.4 1 93.25 85 LYS A CA 1
ATOM 683 C C . LYS A 1 85 ? 14.266 4.508 2.941 1 93.25 85 LYS A C 1
ATOM 685 O O . LYS A 1 85 ? 14.93 5.172 3.74 1 93.25 85 LYS A O 1
ATOM 690 N N . ARG A 1 86 ? 14.172 4.773 1.626 1 87.94 86 ARG A N 1
ATOM 691 C CA . ARG A 1 86 ? 14.906 5.895 1.05 1 87.94 86 ARG A CA 1
ATOM 692 C C . ARG A 1 86 ? 14.094 6.582 -0.04 1 87.94 86 ARG A C 1
ATOM 694 O O . ARG A 1 86 ? 13.414 5.922 -0.826 1 87.94 86 ARG A O 1
ATOM 701 N N . PRO A 1 87 ? 14.211 7.871 -0.069 1 81.12 87 PRO A N 1
ATOM 702 C CA . PRO A 1 87 ? 13.547 8.562 -1.18 1 81.12 87 PRO A CA 1
ATOM 703 C C . PRO A 1 87 ? 14.234 8.312 -2.521 1 81.12 87 PRO A C 1
ATOM 705 O O . PRO A 1 87 ? 15.461 8.203 -2.582 1 81.12 87 PRO A O 1
ATOM 708 N N . VAL A 1 88 ? 13.438 8.156 -3.568 1 81.81 88 VAL A N 1
ATOM 709 C CA . VAL A 1 88 ? 13.961 7.941 -4.91 1 81.81 88 VAL A CA 1
ATOM 710 C C . VAL A 1 88 ? 13.625 9.133 -5.801 1 81.81 88 VAL A C 1
ATOM 712 O O . VAL A 1 88 ? 12.5 9.641 -5.773 1 81.81 88 VAL A O 1
ATOM 715 N N . THR A 1 89 ? 14.648 9.641 -6.477 1 76.81 89 THR A N 1
ATOM 716 C CA . THR A 1 89 ? 14.461 10.758 -7.398 1 76.81 89 THR A CA 1
ATOM 717 C C . THR A 1 89 ? 14.75 10.328 -8.836 1 76.81 89 THR A C 1
ATOM 719 O O . THR A 1 89 ? 15.508 9.375 -9.062 1 76.81 89 THR A O 1
ATOM 722 N N . TYR A 1 90 ? 14.117 10.992 -9.758 1 76.56 90 TYR A N 1
ATOM 723 C CA . TYR A 1 90 ? 14.375 10.734 -11.172 1 76.56 90 TYR A CA 1
ATOM 724 C C . TYR A 1 90 ? 15.727 11.297 -11.594 1 76.56 90 TYR A C 1
ATOM 726 O O . TYR A 1 90 ? 16.109 12.398 -11.172 1 76.56 90 TYR A O 1
ATOM 734 N N . PRO A 1 91 ? 16.328 10.664 -12.383 1 79.62 91 PRO A N 1
ATOM 735 C CA . PRO A 1 91 ? 16.125 9.359 -13.008 1 79.62 91 PRO A CA 1
ATOM 736 C C . PRO A 1 91 ? 16.656 8.211 -12.148 1 79.62 91 PRO A C 1
ATOM 738 O O . PRO A 1 91 ? 17.641 8.383 -11.414 1 79.62 91 PRO A O 1
ATOM 741 N N . ASP A 1 92 ? 16.047 7.184 -12.039 1 82.75 92 ASP A N 1
ATOM 742 C CA . ASP A 1 92 ? 16.469 5.969 -11.352 1 82.75 92 ASP A CA 1
ATOM 743 C C . ASP A 1 92 ? 15.773 4.742 -11.93 1 82.75 92 ASP A C 1
ATOM 745 O O . ASP A 1 92 ? 14.719 4.855 -12.555 1 82.75 92 ASP A O 1
ATOM 749 N N . ASN A 1 93 ? 16.469 3.609 -11.938 1 85.56 93 ASN A N 1
ATOM 750 C CA . ASN A 1 93 ? 15.875 2.312 -12.258 1 85.56 93 ASN A CA 1
ATOM 751 C C . ASN A 1 93 ? 15.773 1.425 -11.023 1 85.56 93 ASN A C 1
ATOM 753 O O . ASN A 1 93 ? 16.75 1.255 -10.289 1 85.56 93 ASN A O 1
ATOM 757 N N . LEU A 1 94 ? 14.555 0.964 -10.852 1 88.62 94 LEU A N 1
ATOM 758 C CA . LEU A 1 94 ? 14.328 0.079 -9.711 1 88.62 94 LEU A CA 1
ATOM 759 C C . LEU A 1 94 ? 14.203 -1.37 -10.164 1 88.62 94 LEU A C 1
ATOM 761 O O . LEU A 1 94 ? 13.57 -1.652 -11.188 1 88.62 94 LEU A O 1
ATOM 765 N N . VAL A 1 95 ? 14.883 -2.232 -9.516 1 89.25 95 VAL A N 1
ATOM 766 C CA . VAL A 1 95 ? 14.688 -3.666 -9.711 1 89.25 95 VAL A CA 1
ATOM 767 C C . VAL A 1 95 ? 13.812 -4.227 -8.594 1 89.25 95 VAL A C 1
ATOM 769 O O . VAL A 1 95 ? 14.172 -4.152 -7.414 1 89.25 95 VAL A O 1
ATOM 772 N N . ILE A 1 96 ? 12.68 -4.75 -8.961 1 92.12 96 ILE A N 1
ATOM 773 C CA . ILE A 1 96 ? 11.734 -5.309 -7.996 1 92.12 96 ILE A CA 1
ATOM 774 C C . ILE A 1 96 ? 11.875 -6.828 -7.957 1 92.12 96 ILE A C 1
ATOM 776 O O . ILE A 1 96 ? 11.883 -7.484 -9.008 1 92.12 96 ILE A O 1
ATOM 780 N N . MET A 1 97 ? 11.984 -7.332 -6.723 1 91 97 MET A N 1
ATOM 781 C CA . MET A 1 97 ? 12.188 -8.766 -6.551 1 91 97 MET A CA 1
ATOM 782 C C . MET A 1 97 ? 11.234 -9.328 -5.5 1 91 97 MET A C 1
ATOM 784 O O . MET A 1 97 ? 10.906 -8.648 -4.527 1 91 97 MET A O 1
ATOM 788 N N . GLN A 1 98 ? 10.844 -10.586 -5.715 1 93.31 98 GLN A N 1
ATOM 789 C CA . GLN A 1 98 ? 9.914 -11.266 -4.824 1 93.31 98 GLN A CA 1
ATOM 790 C C . GLN A 1 98 ? 10.539 -12.523 -4.227 1 93.31 98 GLN A C 1
ATOM 792 O O . GLN A 1 98 ? 11.352 -13.188 -4.879 1 93.31 98 GLN A O 1
ATOM 797 N N . ARG A 1 99 ? 10.094 -12.836 -3.025 1 93.5 99 ARG A N 1
ATOM 798 C CA . ARG A 1 99 ? 10.547 -14.055 -2.361 1 93.5 99 ARG A CA 1
ATOM 799 C C . ARG A 1 99 ? 9.445 -14.648 -1.488 1 93.5 99 ARG A C 1
ATOM 801 O O . ARG A 1 99 ? 9.156 -14.125 -0.407 1 93.5 99 ARG A O 1
ATOM 808 N N . PRO A 1 100 ? 8.852 -15.773 -1.972 1 94.94 100 PRO A N 1
ATOM 809 C CA . PRO A 1 100 ? 7.895 -16.453 -1.1 1 94.94 100 PRO A CA 1
ATOM 810 C C . PRO A 1 100 ? 8.547 -17.062 0.14 1 94.94 100 PRO A C 1
ATOM 812 O O . PRO A 1 100 ? 9.711 -17.469 0.09 1 94.94 100 PRO A O 1
ATOM 815 N N . HIS A 1 101 ? 7.852 -17 1.243 1 95.69 101 HIS A N 1
ATOM 816 C CA . HIS A 1 101 ? 8.289 -17.656 2.467 1 95.69 101 HIS A CA 1
ATOM 817 C C . HIS A 1 101 ? 7.098 -18.016 3.352 1 95.69 101 HIS A C 1
ATOM 819 O O . HIS A 1 101 ? 5.961 -17.656 3.051 1 95.69 101 HIS A O 1
ATOM 825 N N . ASN A 1 102 ? 7.309 -18.922 4.359 1 96.62 102 ASN A N 1
ATOM 826 C CA . ASN A 1 102 ? 6.266 -19.359 5.281 1 96.62 102 ASN A CA 1
ATOM 827 C C . ASN A 1 102 ? 5.074 -19.953 4.539 1 96.62 102 ASN A C 1
ATOM 829 O O . ASN A 1 102 ? 3.932 -19.547 4.758 1 96.62 102 ASN A O 1
ATOM 833 N N . THR A 1 103 ? 5.344 -20.953 3.785 1 95.75 103 THR A N 1
ATOM 834 C CA . THR A 1 103 ? 4.309 -21.562 2.961 1 95.75 103 THR A CA 1
ATOM 835 C C . THR A 1 103 ? 3.445 -22.5 3.791 1 95.75 103 THR A C 1
ATOM 837 O O . THR A 1 103 ? 3.938 -23.156 4.719 1 95.75 103 THR A O 1
ATOM 840 N N . SER A 1 104 ? 2.164 -22.516 3.557 1 95.62 104 SER A N 1
ATOM 841 C CA . SER A 1 104 ? 1.156 -23.453 4.059 1 95.62 104 SER A CA 1
ATOM 842 C C . SER A 1 104 ? 0.172 -23.844 2.963 1 95.62 104 SER A C 1
ATOM 844 O O . SER A 1 104 ? 0.192 -23.266 1.869 1 95.62 104 SER A O 1
ATOM 846 N N . PRO A 1 105 ? -0.673 -24.781 3.18 1 95.88 105 PRO A N 1
ATOM 847 C CA . PRO A 1 105 ? -1.601 -25.219 2.135 1 95.88 105 PRO A CA 1
ATOM 848 C C . PRO A 1 105 ? -2.57 -24.109 1.708 1 95.88 105 PRO A C 1
ATOM 850 O O . PRO A 1 105 ? -3.014 -24.094 0.558 1 95.88 105 PRO A O 1
ATOM 853 N N . SER A 1 106 ? -2.818 -23.219 2.627 1 97.31 106 SER A N 1
ATOM 854 C CA . SER A 1 106 ? -3.887 -22.281 2.318 1 97.31 106 SER A CA 1
ATOM 855 C C . SER A 1 106 ? -3.328 -20.891 2.006 1 97.31 106 SER A C 1
ATOM 857 O O . SER A 1 106 ? -4.035 -20.031 1.47 1 97.31 106 SER A O 1
ATOM 859 N N . ARG A 1 107 ? -2.064 -20.656 2.414 1 97.19 107 ARG A N 1
ATOM 860 C CA . ARG A 1 107 ? -1.526 -19.297 2.26 1 97.19 107 ARG A CA 1
ATOM 861 C C . ARG A 1 107 ? -0.001 -19.312 2.271 1 97.19 107 ARG A C 1
ATOM 863 O O . ARG A 1 107 ? 0.611 -20.328 2.605 1 97.19 107 ARG A O 1
ATOM 870 N N . PHE A 1 108 ? 0.624 -18.281 1.908 1 97 108 PHE A N 1
ATOM 871 C CA . PHE A 1 108 ? 2.057 -18.062 2.043 1 97 108 PHE A CA 1
ATOM 872 C C . PHE A 1 108 ? 2.355 -16.562 2.16 1 97 108 PHE A C 1
ATOM 874 O O . PHE A 1 108 ? 1.491 -15.734 1.887 1 97 108 PHE A O 1
ATOM 881 N N . ASN A 1 109 ? 3.488 -16.266 2.621 1 97.88 109 ASN A N 1
ATOM 882 C CA . ASN A 1 109 ? 3.957 -14.891 2.648 1 97.88 109 ASN A CA 1
ATOM 883 C C . ASN A 1 109 ? 4.859 -14.578 1.457 1 97.88 109 ASN A C 1
ATOM 885 O O . ASN A 1 109 ? 5.504 -15.477 0.911 1 97.88 109 ASN A O 1
ATOM 889 N N . LEU A 1 110 ? 4.816 -13.375 1.046 1 96.31 110 LEU A N 1
ATOM 890 C CA . LEU A 1 110 ? 5.641 -12.914 -0.067 1 96.31 110 LEU A CA 1
ATOM 891 C C . LEU A 1 110 ? 6.402 -11.648 0.307 1 96.31 110 LEU A C 1
ATOM 893 O O . LEU A 1 110 ? 5.805 -10.57 0.431 1 96.31 110 LEU A O 1
ATOM 897 N N . SER A 1 111 ? 7.68 -11.805 0.451 1 96.31 111 SER A N 1
ATOM 898 C CA . SER A 1 111 ? 8.547 -10.656 0.661 1 96.31 111 SER A CA 1
ATOM 899 C C . SER A 1 111 ? 8.977 -10.031 -0.666 1 96.31 111 SER A C 1
ATOM 901 O O . SER A 1 111 ? 9.133 -10.742 -1.664 1 96.31 111 SER A O 1
ATOM 903 N N . ALA A 1 112 ? 9.125 -8.734 -0.69 1 95.44 112 ALA A N 1
ATOM 904 C CA . ALA A 1 112 ? 9.586 -8.039 -1.888 1 95.44 112 ALA A CA 1
ATOM 905 C C . ALA A 1 112 ? 10.523 -6.887 -1.525 1 95.44 112 ALA A C 1
ATOM 907 O O . ALA A 1 112 ? 10.5 -6.395 -0.394 1 95.44 112 ALA A O 1
ATOM 908 N N . VAL A 1 113 ? 11.32 -6.531 -2.506 1 94.12 113 VAL A N 1
ATOM 909 C CA . VAL A 1 113 ? 12.234 -5.406 -2.34 1 94.12 113 VAL A CA 1
ATOM 910 C C . VAL A 1 113 ? 12.305 -4.602 -3.635 1 94.12 113 VAL A C 1
ATOM 912 O O . VAL A 1 113 ? 12.234 -5.164 -4.73 1 94.12 113 VAL A O 1
ATOM 915 N N . ALA A 1 114 ? 12.25 -3.289 -3.502 1 92.5 114 ALA A N 1
ATOM 916 C CA . ALA A 1 114 ? 12.625 -2.381 -4.582 1 92.5 114 ALA A CA 1
ATOM 917 C C . ALA A 1 114 ? 14.062 -1.897 -4.418 1 92.5 114 ALA A C 1
ATOM 919 O O . ALA A 1 114 ? 14.391 -1.223 -3.439 1 92.5 114 ALA A O 1
ATOM 920 N N . TYR A 1 115 ? 14.859 -2.27 -5.383 1 92.5 115 TYR A N 1
ATOM 921 C CA . TYR A 1 115 ? 16.281 -1.946 -5.336 1 92.5 115 TYR A CA 1
ATOM 922 C C . TYR A 1 115 ? 16.625 -0.853 -6.34 1 92.5 115 TYR A C 1
ATOM 924 O O . TYR A 1 115 ? 16.391 -1.008 -7.539 1 92.5 115 TYR A O 1
ATOM 932 N N . SER A 1 116 ? 17.125 0.243 -5.801 1 89.75 116 SER A N 1
ATOM 933 C CA . SER A 1 116 ? 17.531 1.352 -6.656 1 89.75 116 SER A CA 1
ATOM 934 C C . SER A 1 116 ? 18.922 1.111 -7.25 1 89.75 116 SER A C 1
ATOM 936 O O . SER A 1 116 ? 19.891 0.875 -6.52 1 89.75 116 SER A O 1
ATOM 938 N N . LEU A 1 117 ? 19.078 1.184 -8.555 1 87.81 117 LEU A N 1
ATOM 939 C CA . LEU A 1 117 ? 20.375 1.01 -9.195 1 87.81 117 LEU A CA 1
ATOM 940 C C . LEU A 1 117 ? 21.266 2.238 -8.984 1 87.81 117 LEU A C 1
ATOM 942 O O . LEU A 1 117 ? 22.469 2.117 -8.836 1 87.81 117 LEU A O 1
ATOM 946 N N . ALA A 1 118 ? 20.625 3.41 -8.953 1 87.25 118 ALA A N 1
ATOM 947 C CA . ALA A 1 118 ? 21.359 4.648 -8.734 1 87.25 118 ALA A CA 1
ATOM 948 C C . ALA A 1 118 ? 21.938 4.703 -7.32 1 87.25 118 ALA A C 1
ATOM 950 O O . ALA A 1 118 ? 23.078 5.117 -7.129 1 87.25 118 ALA A O 1
ATOM 951 N N . GLN A 1 119 ? 21.156 4.266 -6.34 1 91.38 119 GLN A N 1
ATOM 952 C CA . GLN A 1 119 ? 21.578 4.352 -4.945 1 91.38 119 GLN A CA 1
ATOM 953 C C . GLN A 1 119 ? 22.281 3.066 -4.504 1 91.38 119 GLN A C 1
ATOM 955 O O . GLN A 1 119 ? 22.875 3.016 -3.426 1 91.38 119 GLN A O 1
ATOM 960 N N . ARG A 1 120 ? 22.172 2.029 -5.371 1 93.25 120 ARG A N 1
ATOM 961 C CA . ARG A 1 120 ? 22.734 0.718 -5.059 1 93.25 120 ARG A CA 1
ATOM 962 C C . ARG A 1 120 ? 22.297 0.255 -3.672 1 93.25 120 ARG A C 1
ATOM 964 O O . ARG A 1 120 ? 23.125 -0.164 -2.865 1 93.25 120 ARG A O 1
ATOM 971 N N . ALA A 1 121 ? 21 0.37 -3.381 1 93.69 121 ALA A N 1
ATOM 972 C CA . ALA A 1 121 ? 20.438 0.038 -2.076 1 93.69 121 ALA A CA 1
ATOM 973 C C . ALA A 1 121 ? 18.938 -0.22 -2.174 1 93.69 121 ALA A C 1
ATOM 975 O O . ALA A 1 121 ? 18.281 0.278 -3.086 1 93.69 121 ALA A O 1
ATOM 976 N N . PRO A 1 122 ? 18.406 -1.104 -1.205 1 94.25 122 PRO A N 1
ATOM 977 C CA . PRO A 1 122 ? 16.938 -1.183 -1.116 1 94.25 122 PRO A CA 1
ATOM 978 C C . PRO A 1 122 ? 16.297 0.146 -0.719 1 94.25 122 PRO A C 1
ATOM 980 O O . PRO A 1 122 ? 16.781 0.82 0.193 1 94.25 122 PRO A O 1
ATOM 983 N N . VAL A 1 123 ? 15.258 0.528 -1.39 1 92.94 123 VAL A N 1
ATOM 984 C CA . VAL A 1 123 ? 14.617 1.809 -1.097 1 92.94 123 VAL A CA 1
ATOM 985 C C . VAL A 1 123 ? 13.227 1.575 -0.521 1 92.94 123 VAL A C 1
ATOM 987 O O . VAL A 1 123 ? 12.633 2.479 0.078 1 92.94 123 VAL A O 1
ATOM 990 N N . ALA A 1 124 ? 12.711 0.426 -0.683 1 94.81 124 ALA A N 1
ATOM 991 C CA . ALA A 1 124 ? 11.445 0.006 -0.082 1 94.81 124 ALA A CA 1
ATOM 992 C C . ALA A 1 124 ? 11.359 -1.515 0.011 1 94.81 124 ALA A C 1
ATOM 994 O O . ALA A 1 124 ? 11.891 -2.227 -0.844 1 94.81 124 ALA A O 1
ATOM 995 N N . THR A 1 125 ? 10.695 -2.014 1.012 1 96.94 125 THR A N 1
ATOM 996 C CA . THR A 1 125 ? 10.445 -3.441 1.172 1 96.94 125 THR A CA 1
ATOM 997 C C . THR A 1 125 ? 8.977 -3.695 1.515 1 96.94 125 THR A C 1
ATOM 999 O O . THR A 1 125 ? 8.281 -2.797 1.997 1 96.94 125 THR A O 1
ATOM 1002 N N . SER A 1 126 ? 8.555 -4.84 1.229 1 97.31 126 SER A N 1
ATOM 1003 C CA . SER A 1 126 ? 7.184 -5.199 1.576 1 97.31 126 SER A CA 1
ATOM 1004 C C . SER A 1 126 ? 7.082 -6.66 2.002 1 97.31 126 SER A C 1
ATOM 1006 O O . SER A 1 126 ? 7.992 -7.449 1.74 1 97.31 126 SER A O 1
ATOM 1008 N N . ASP A 1 127 ? 6.109 -6.98 2.699 1 98.12 127 ASP A N 1
ATOM 1009 C CA . ASP A 1 127 ? 5.703 -8.344 3.02 1 98.12 127 ASP A CA 1
ATOM 1010 C C . ASP A 1 127 ? 4.188 -8.508 2.928 1 98.12 127 ASP A C 1
ATOM 1012 O O . ASP A 1 127 ? 3.439 -7.715 3.508 1 98.12 127 ASP A O 1
ATOM 1016 N N . ALA A 1 128 ? 3.758 -9.445 2.199 1 97.12 128 ALA A N 1
ATOM 1017 C CA . ALA A 1 128 ? 2.332 -9.648 1.961 1 97.12 128 ALA A CA 1
ATOM 1018 C C . ALA A 1 128 ? 1.897 -11.047 2.389 1 97.12 128 ALA A C 1
ATOM 1020 O O . ALA A 1 128 ? 2.689 -11.992 2.346 1 97.12 128 ALA A O 1
ATOM 1021 N N . VAL A 1 129 ? 0.699 -11.117 2.854 1 97.44 129 VAL A N 1
ATOM 1022 C CA . VAL A 1 129 ? 0.07 -12.414 3.086 1 97.44 129 VAL A CA 1
ATOM 1023 C C . VAL A 1 129 ? -0.812 -12.781 1.894 1 97.44 129 VAL A C 1
ATOM 1025 O O . VAL A 1 129 ? -1.81 -12.109 1.621 1 97.44 129 VAL A O 1
ATOM 1028 N N . CYS A 1 130 ? -0.464 -13.836 1.235 1 95.69 130 CYS A N 1
ATOM 1029 C CA . CYS A 1 130 ? -1.171 -14.305 0.05 1 95.69 130 CYS A CA 1
ATOM 1030 C C . CYS A 1 130 ? -1.99 -15.555 0.363 1 95.69 130 CYS A C 1
ATOM 1032 O O . CYS A 1 130 ? -1.474 -16.516 0.941 1 95.69 130 CYS A O 1
ATOM 1034 N N . VAL A 1 131 ? -3.205 -15.477 -0.059 1 95.38 131 VAL A N 1
ATOM 1035 C CA . VAL A 1 131 ? -4.094 -16.609 0.154 1 95.38 131 VAL A CA 1
ATOM 1036 C C . VAL A 1 131 ? -4.445 -17.25 -1.188 1 95.38 131 VAL A C 1
ATOM 1038 O O . VAL A 1 131 ? -4.734 -16.547 -2.16 1 95.38 131 VAL A O 1
ATOM 1041 N N . TRP A 1 132 ? -4.398 -18.562 -1.173 1 95.25 132 TRP A N 1
ATOM 1042 C CA . TRP A 1 132 ? -4.789 -19.266 -2.391 1 95.25 132 TRP A CA 1
ATOM 1043 C C . TRP A 1 132 ? -6.289 -19.125 -2.641 1 95.25 132 TRP A C 1
ATOM 1045 O O . TRP A 1 132 ? -7.094 -19.25 -1.714 1 95.25 132 TRP A O 1
ATOM 1055 N N . TYR A 1 133 ? -6.621 -18.906 -3.887 1 92.5 133 TYR A N 1
ATOM 1056 C CA . TYR A 1 133 ? -7.988 -18.594 -4.281 1 92.5 133 TYR A CA 1
ATOM 1057 C C . TYR A 1 133 ? -8.328 -19.219 -5.629 1 92.5 133 TYR A C 1
ATOM 1059 O O . TYR A 1 133 ? -7.535 -19.156 -6.57 1 92.5 133 TYR A O 1
ATOM 1067 N N . ASP A 1 134 ? -9.461 -19.859 -5.668 1 91.88 134 ASP A N 1
ATOM 1068 C CA . ASP A 1 134 ? -9.969 -20.438 -6.906 1 91.88 134 ASP A CA 1
ATOM 1069 C C . ASP A 1 134 ? -10.945 -19.5 -7.598 1 91.88 134 ASP A C 1
ATOM 1071 O O . ASP A 1 134 ? -12.094 -19.375 -7.18 1 91.88 134 ASP A O 1
ATOM 1075 N N . TYR A 1 135 ? -10.602 -18.953 -8.648 1 86.31 135 TYR A N 1
ATOM 1076 C CA . TYR A 1 135 ? -11.375 -17.922 -9.32 1 86.31 135 TYR A CA 1
ATOM 1077 C C . TYR A 1 135 ? -12.484 -18.531 -10.164 1 86.31 135 TYR A C 1
ATOM 1079 O O . TYR A 1 135 ? -13.406 -17.828 -10.594 1 86.31 135 TYR A O 1
ATOM 1087 N N . ASP A 1 136 ? -12.367 -19.766 -10.406 1 88.06 136 ASP A N 1
ATOM 1088 C CA . ASP A 1 136 ? -13.453 -20.422 -11.133 1 88.06 136 ASP A CA 1
ATOM 1089 C C . ASP A 1 136 ? -14.703 -20.547 -10.266 1 88.06 136 ASP A C 1
ATOM 1091 O O . ASP A 1 136 ? -15.82 -20.438 -10.766 1 88.06 136 ASP A O 1
ATOM 1095 N N . VAL A 1 137 ? -14.508 -20.812 -8.977 1 89.94 137 VAL A N 1
ATOM 1096 C CA . VAL A 1 137 ? -15.633 -21 -8.07 1 89.94 137 VAL A CA 1
ATOM 1097 C C . VAL A 1 137 ? -15.695 -19.875 -7.055 1 89.94 137 VAL A C 1
ATOM 1099 O O . VAL A 1 137 ? -16.609 -19.812 -6.234 1 89.94 137 VAL A O 1
ATOM 1102 N N . TRP A 1 138 ? -14.711 -18.969 -7.012 1 83.56 138 TRP A N 1
ATOM 1103 C CA . TRP A 1 138 ? -14.672 -17.766 -6.188 1 83.56 138 TRP A CA 1
ATOM 1104 C C . TRP A 1 138 ? -14.641 -18.125 -4.707 1 83.56 138 TRP A C 1
ATOM 1106 O O . TRP A 1 138 ? -15.43 -17.594 -3.918 1 83.56 138 TRP A O 1
ATOM 1116 N N . LYS A 1 139 ? -13.688 -18.984 -4.367 1 90.75 139 LYS A N 1
ATOM 1117 C CA . LYS A 1 139 ? -13.492 -19.406 -2.982 1 90.75 139 LYS A CA 1
ATOM 1118 C C . LYS A 1 139 ? -12.016 -19.625 -2.678 1 90.75 139 LYS A C 1
ATOM 1120 O O . LYS A 1 139 ? -11.258 -20.062 -3.547 1 90.75 139 LYS A O 1
ATOM 1125 N N . LYS A 1 140 ? -11.734 -19.453 -1.442 1 93.5 140 LYS A N 1
ATOM 1126 C CA . LYS A 1 140 ? -10.406 -19.844 -0.992 1 93.5 140 LYS A CA 1
ATOM 1127 C C . LYS A 1 140 ? -10.188 -21.344 -1.174 1 93.5 140 LYS A C 1
ATOM 1129 O O . LYS A 1 140 ? -11.141 -22.125 -1.129 1 93.5 140 LYS A O 1
ATOM 1134 N N . CYS A 1 141 ? -8.953 -21.719 -1.344 1 96.31 141 CYS A N 1
ATOM 1135 C CA . CYS A 1 141 ? -8.672 -23.141 -1.537 1 96.31 141 CYS A CA 1
ATOM 1136 C C . CYS A 1 141 ? -7.277 -23.5 -1.024 1 96.31 141 CYS A C 1
ATOM 1138 O O . CYS A 1 141 ? -6.492 -22.609 -0.686 1 96.31 141 CYS A O 1
ATOM 1140 N N . ASP A 1 142 ? -7.105 -24.734 -0.856 1 97.25 142 ASP A N 1
ATOM 1141 C CA . ASP A 1 142 ? -5.789 -25.25 -0.497 1 97.25 142 ASP A CA 1
ATOM 1142 C C . ASP A 1 142 ? -5.031 -25.734 -1.732 1 97.25 142 ASP A C 1
ATOM 1144 O O . ASP A 1 142 ? -5.645 -26.156 -2.719 1 97.25 142 ASP A O 1
ATOM 1148 N N . VAL A 1 143 ? -3.738 -25.594 -1.679 1 95.88 143 VAL A N 1
ATOM 1149 C CA . VAL A 1 143 ? -2.906 -26.109 -2.76 1 95.88 143 VAL A CA 1
ATOM 1150 C C . VAL A 1 143 ? -1.875 -27.094 -2.195 1 95.88 143 VAL A C 1
ATOM 1152 O O . VAL A 1 143 ? -1.459 -26.969 -1.041 1 95.88 143 VAL A O 1
ATOM 1155 N N . ASP A 1 144 ? -1.554 -28.062 -3.012 1 94.75 144 ASP A N 1
ATOM 1156 C CA . ASP A 1 144 ? -0.545 -29.047 -2.652 1 94.75 144 ASP A CA 1
ATOM 1157 C C . ASP A 1 144 ? 0.859 -28.547 -2.984 1 94.75 144 ASP A C 1
ATOM 1159 O O . ASP A 1 144 ? 1.159 -28.25 -4.141 1 94.75 144 ASP A O 1
ATOM 1163 N N . GLU A 1 145 ? 1.726 -28.516 -1.952 1 93.31 145 GLU A N 1
ATOM 1164 C CA . GLU A 1 145 ? 3.072 -27.969 -2.123 1 93.31 145 GLU A CA 1
ATOM 1165 C C . GLU A 1 145 ? 3.941 -28.922 -2.949 1 93.31 145 GLU A C 1
ATOM 1167 O O . GLU A 1 145 ? 5.031 -28.547 -3.383 1 93.31 145 GLU A O 1
ATOM 1172 N N . ASN A 1 146 ? 3.408 -30.047 -3.252 1 93.88 146 ASN A N 1
ATOM 1173 C CA . ASN A 1 146 ? 4.211 -31.031 -3.971 1 93.88 146 ASN A CA 1
ATOM 1174 C C . ASN A 1 146 ? 3.852 -31.078 -5.453 1 93.88 146 ASN A C 1
ATOM 1176 O O . ASN A 1 146 ? 4.461 -31.828 -6.223 1 93.88 146 ASN A O 1
ATOM 1180 N N . THR A 1 147 ? 2.918 -30.297 -5.836 1 92.19 147 THR A N 1
ATOM 1181 C CA . THR A 1 147 ? 2.531 -30.344 -7.242 1 92.19 147 THR A CA 1
ATOM 1182 C C . THR A 1 147 ? 2.137 -28.953 -7.738 1 92.19 147 THR A C 1
ATOM 1184 O O . THR A 1 147 ? 1.833 -28.062 -6.938 1 92.19 147 THR A O 1
ATOM 1187 N N . GLY A 1 148 ? 2.225 -28.812 -9.031 1 93.06 148 GLY A N 1
ATOM 1188 C CA . GLY A 1 148 ? 1.673 -27.656 -9.719 1 93.06 148 GLY A CA 1
ATOM 1189 C C . GLY A 1 148 ? 2.156 -26.328 -9.148 1 93.06 148 GLY A C 1
ATOM 1190 O O . GLY A 1 148 ? 3.352 -26.156 -8.914 1 93.06 148 GLY A O 1
ATOM 1191 N N . ILE A 1 149 ? 1.264 -25.438 -8.984 1 93.5 149 ILE A N 1
ATOM 1192 C CA . ILE A 1 149 ? 1.574 -24.078 -8.578 1 93.5 149 ILE A CA 1
ATOM 1193 C C . ILE A 1 149 ? 2.107 -24.078 -7.148 1 93.5 149 ILE A C 1
ATOM 1195 O O . ILE A 1 149 ? 2.994 -23.281 -6.812 1 93.5 149 ILE A O 1
ATOM 1199 N N . GLY A 1 150 ? 1.559 -24.922 -6.344 1 94.06 150 GLY A N 1
ATOM 1200 C CA . GLY A 1 150 ? 2.062 -25.047 -4.984 1 94.06 150 GLY A CA 1
ATOM 1201 C C . GLY A 1 150 ? 3.529 -25.422 -4.926 1 94.06 150 GLY A C 1
ATOM 1202 O O . GLY A 1 150 ? 4.293 -24.875 -4.133 1 94.06 150 GLY A O 1
ATOM 1203 N N . LEU A 1 151 ? 3.914 -26.344 -5.77 1 93.19 151 LEU A N 1
ATOM 1204 C CA . LEU A 1 151 ? 5.305 -26.781 -5.844 1 93.19 151 LEU A CA 1
ATOM 1205 C C . LEU A 1 151 ? 6.195 -25.641 -6.344 1 93.19 151 LEU A C 1
ATOM 1207 O O . LEU A 1 151 ? 7.305 -25.453 -5.84 1 93.19 151 LEU A O 1
ATOM 1211 N N . ALA A 1 152 ? 5.711 -24.984 -7.344 1 93.25 152 ALA A N 1
ATOM 1212 C CA . ALA A 1 152 ? 6.477 -23.875 -7.914 1 93.25 152 ALA A CA 1
ATOM 1213 C C . ALA A 1 152 ? 6.785 -22.812 -6.859 1 93.25 152 ALA A C 1
ATOM 1215 O O . ALA A 1 152 ? 7.898 -22.297 -6.801 1 93.25 152 ALA A O 1
ATOM 1216 N N . ILE A 1 153 ? 5.816 -22.484 -5.973 1 94.06 153 ILE A N 1
ATOM 1217 C CA . ILE A 1 153 ? 5.996 -21.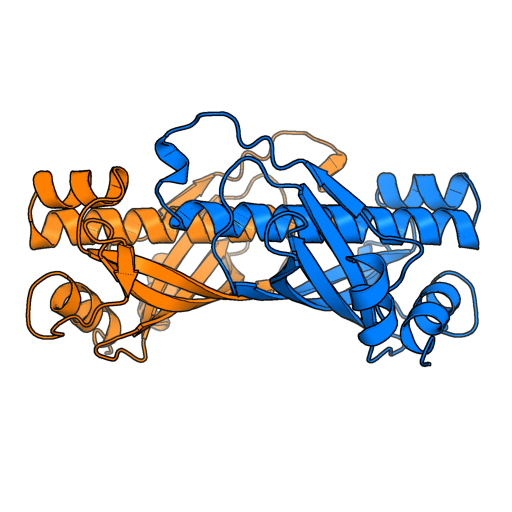516 -4.898 1 94.06 153 ILE A CA 1
ATOM 1218 C C . ILE A 1 153 ? 6.93 -22.094 -3.834 1 94.06 153 ILE A C 1
ATOM 1220 O O . ILE A 1 153 ? 7.832 -21.406 -3.357 1 94.06 153 ILE A O 1
ATOM 1224 N N . ALA A 1 154 ? 6.738 -23.359 -3.494 1 93.06 154 ALA A N 1
ATOM 1225 C CA . ALA A 1 154 ? 7.562 -24.016 -2.479 1 93.06 154 ALA A CA 1
ATOM 1226 C C . ALA A 1 154 ? 9.031 -24.031 -2.891 1 93.06 154 ALA A C 1
ATOM 1228 O O . ALA A 1 154 ? 9.914 -23.844 -2.057 1 93.06 154 ALA A O 1
ATOM 1229 N N . LYS A 1 155 ? 9.297 -24.25 -4.152 1 90.94 155 LYS A N 1
ATOM 1230 C CA . LYS A 1 155 ? 10.664 -24.266 -4.66 1 90.94 155 LYS A CA 1
ATOM 1231 C C . LYS A 1 155 ? 11.328 -22.891 -4.512 1 90.94 155 LYS A C 1
ATOM 1233 O O . LYS A 1 155 ? 12.523 -22.812 -4.227 1 90.94 155 LYS A O 1
ATOM 1238 N N . ARG A 1 156 ? 10.562 -21.906 -4.695 1 89.88 156 ARG A N 1
ATOM 1239 C CA . ARG A 1 156 ? 11.07 -20.547 -4.582 1 89.88 156 ARG A CA 1
ATOM 1240 C C . ARG A 1 156 ? 11.258 -20.156 -3.123 1 89.88 156 ARG A C 1
ATOM 1242 O O . ARG A 1 156 ? 12.094 -19.297 -2.812 1 89.88 156 ARG A O 1
ATOM 1249 N N . ALA A 1 157 ? 10.438 -20.672 -2.25 1 89.69 157 ALA A N 1
ATOM 1250 C CA . ALA A 1 157 ? 10.531 -20.375 -0.822 1 89.69 157 ALA A CA 1
ATOM 1251 C C . ALA A 1 157 ? 11.727 -21.078 -0.193 1 89.69 157 ALA A C 1
ATOM 1253 O O . ALA A 1 157 ? 12.297 -20.594 0.789 1 89.69 157 ALA A O 1
ATOM 1254 N N . HIS A 1 158 ? 11.906 -22.266 -0.532 1 75.62 158 HIS A N 1
ATOM 1255 C CA . HIS A 1 158 ? 12.945 -23.109 0.06 1 75.62 158 HIS A CA 1
ATOM 1256 C C . HIS A 1 158 ? 14.289 -22.891 -0.628 1 75.62 158 HIS A C 1
ATOM 1258 O O . HIS A 1 158 ? 15.312 -23.406 -0.182 1 75.62 158 HIS A O 1
ATOM 1264 N N . LYS A 1 159 ? 14.141 -22.203 -1.816 1 61.22 159 LYS A N 1
ATOM 1265 C CA . LYS A 1 159 ? 15.43 -22.047 -2.482 1 61.22 159 LYS A CA 1
ATOM 1266 C C . LYS A 1 159 ? 16.422 -21.297 -1.596 1 61.22 159 LYS A C 1
ATOM 1268 O O . LYS A 1 159 ? 16.328 -20.078 -1.434 1 61.22 159 LYS A O 1
ATOM 1273 N N . LYS A 1 160 ? 16.531 -21.719 -0.346 1 44.72 160 LYS A N 1
ATOM 1274 C CA . LYS A 1 160 ? 17.688 -21.391 0.473 1 44.72 160 LYS A CA 1
ATOM 1275 C C . LYS A 1 160 ? 18.953 -21.25 -0.382 1 44.72 160 LYS A C 1
ATOM 1277 O O . LYS A 1 160 ? 19.016 -21.797 -1.49 1 44.72 160 LYS A O 1
ATOM 1282 N N . ASP A 1 161 ? 20.109 -20.938 0.268 1 33.03 161 ASP A N 1
ATOM 1283 C CA . ASP A 1 161 ? 21.5 -20.984 -0.163 1 33.03 161 ASP A CA 1
ATOM 1284 C C . ASP A 1 161 ? 21.781 -22.25 -0.979 1 33.03 161 ASP A C 1
ATOM 1286 O O . ASP A 1 161 ? 21.312 -23.328 -0.626 1 33.03 161 ASP A O 1
ATOM 1290 N N . MET B 1 1 ? -24.766 5.617 8.875 1 82.81 1 MET B N 1
ATOM 1291 C CA . MET B 1 1 ? -24.047 4.355 8.688 1 82.81 1 MET B CA 1
ATOM 1292 C C . MET B 1 1 ? -22.547 4.566 8.812 1 82.81 1 MET B C 1
ATOM 1294 O O . MET B 1 1 ? -22 4.543 9.914 1 82.81 1 MET B O 1
ATOM 1298 N N . ALA B 1 2 ? -21.922 5.062 7.805 1 77.38 2 ALA B N 1
ATOM 1299 C CA . ALA B 1 2 ? -20.469 5.281 7.848 1 77.38 2 ALA B CA 1
ATOM 1300 C C . ALA B 1 2 ? -20.094 6.211 9 1 77.38 2 ALA B C 1
ATOM 1302 O O . ALA B 1 2 ? -19.094 5.992 9.68 1 77.38 2 ALA B O 1
ATOM 1303 N N . ARG B 1 3 ? -20.938 7.199 9.227 1 79.38 3 ARG B N 1
ATOM 1304 C CA . ARG B 1 3 ? -20.672 8.156 10.297 1 79.38 3 ARG B CA 1
ATOM 1305 C C . ARG B 1 3 ? -20.781 7.488 11.664 1 79.38 3 ARG B C 1
ATOM 1307 O O . ARG B 1 3 ? -20 7.801 12.57 1 79.38 3 ARG B O 1
ATOM 1314 N N . ASP B 1 4 ? -21.766 6.621 11.789 1 83.62 4 ASP B N 1
ATOM 1315 C CA . ASP B 1 4 ? -21.922 5.902 13.047 1 83.62 4 ASP B CA 1
ATOM 1316 C C . ASP B 1 4 ? -20.703 5.031 13.336 1 83.62 4 ASP B C 1
ATOM 1318 O O . ASP B 1 4 ? -20.219 4.988 14.469 1 83.62 4 ASP B O 1
ATOM 1322 N N . TYR B 1 5 ? -20.219 4.336 12.305 1 80.06 5 TYR B N 1
ATOM 1323 C CA . TYR B 1 5 ? -19.016 3.523 12.453 1 80.06 5 TYR B CA 1
ATOM 1324 C C . TYR B 1 5 ? -17.828 4.379 12.867 1 80.06 5 TYR B C 1
ATOM 1326 O O . TYR B 1 5 ? -17.047 3.988 13.734 1 80.06 5 TYR B O 1
ATOM 1334 N N . ALA B 1 6 ? -17.703 5.496 12.258 1 79.25 6 ALA B N 1
ATOM 1335 C CA . ALA B 1 6 ? -16.594 6.41 12.539 1 79.25 6 ALA B CA 1
ATOM 1336 C C . ALA B 1 6 ? -16.609 6.852 14 1 79.25 6 ALA B C 1
ATOM 1338 O O . ALA B 1 6 ? -15.562 6.84 14.664 1 79.25 6 ALA B O 1
ATOM 1339 N N . LYS B 1 7 ? -17.781 7.266 14.438 1 80.69 7 LYS B N 1
ATOM 1340 C CA . LYS B 1 7 ? -17.922 7.707 15.82 1 80.69 7 LYS B CA 1
ATOM 1341 C C . LYS B 1 7 ? -17.578 6.586 16.797 1 80.69 7 LYS B C 1
ATOM 1343 O O . LYS B 1 7 ? -16.844 6.797 17.766 1 80.69 7 LYS B O 1
ATOM 1348 N N . GLU B 1 8 ? -18.094 5.402 16.484 1 81.81 8 GLU B N 1
ATOM 1349 C CA . GLU B 1 8 ? -17.906 4.246 17.359 1 81.81 8 GLU B CA 1
ATOM 1350 C C . GLU B 1 8 ? -16.438 3.85 17.438 1 81.81 8 GLU B C 1
ATOM 1352 O O . GLU B 1 8 ? -15.969 3.377 18.469 1 81.81 8 GLU B O 1
ATOM 1357 N N . HIS B 1 9 ? -15.68 4.125 16.359 1 82.12 9 HIS B N 1
ATOM 1358 C CA . HIS B 1 9 ? -14.312 3.621 16.312 1 82.12 9 HIS B CA 1
ATOM 1359 C C . HIS B 1 9 ? -13.305 4.762 16.375 1 82.12 9 HIS B C 1
ATOM 1361 O O . HIS B 1 9 ? -12.102 4.547 16.219 1 82.12 9 HIS B O 1
ATOM 1367 N N . GLY B 1 10 ? -13.727 6.027 16.625 1 79.56 10 GLY B N 1
ATOM 1368 C CA . GLY B 1 10 ? -12.875 7.164 16.938 1 79.56 10 GLY B CA 1
ATOM 1369 C C . GLY B 1 10 ? -12.219 7.766 15.703 1 79.56 10 GLY B C 1
ATOM 1370 O O . GLY B 1 10 ? -11.133 8.336 15.789 1 79.56 10 GLY B O 1
ATOM 1371 N N . TYR B 1 11 ? -12.828 7.551 14.531 1 81.75 11 TYR B N 1
ATOM 1372 C CA . TYR B 1 11 ? -12.289 8.172 13.328 1 81.75 11 TYR B CA 1
ATOM 1373 C C . TYR B 1 11 ? -12.68 9.641 13.242 1 81.75 11 TYR B C 1
ATOM 1375 O O . TYR B 1 11 ? -13.688 10.055 13.82 1 81.75 11 TYR B O 1
ATOM 1383 N N . ASP B 1 12 ? -11.797 10.367 12.57 1 79.31 12 ASP B N 1
ATOM 1384 C CA . ASP B 1 12 ? -12.008 11.805 12.43 1 79.31 12 ASP B CA 1
ATOM 1385 C C . ASP B 1 12 ? -13.148 12.094 11.453 1 79.31 12 ASP B C 1
ATOM 1387 O O . ASP B 1 12 ? -13.008 11.891 10.242 1 79.31 12 ASP B O 1
ATOM 1391 N N . LEU B 1 13 ? -14.156 12.656 11.945 1 78.69 13 LEU B N 1
ATOM 1392 C CA . LEU B 1 13 ? -15.352 12.891 11.148 1 78.69 13 LEU B CA 1
ATOM 1393 C C . LEU B 1 13 ? -15.156 14.094 10.227 1 78.69 13 LEU B C 1
ATOM 1395 O O . LEU B 1 13 ? -15.836 14.211 9.195 1 78.69 13 LEU B O 1
ATOM 1399 N N . THR B 1 14 ? -14.242 14.883 10.562 1 76.06 14 THR B N 1
ATOM 1400 C CA . THR B 1 14 ? -14.094 16.141 9.828 1 76.06 14 THR B CA 1
ATOM 1401 C C . THR B 1 14 ? -13.344 15.906 8.516 1 76.06 14 THR B C 1
ATOM 1403 O O . THR B 1 14 ? -13.406 16.734 7.613 1 76.06 14 THR B O 1
ATOM 1406 N N . SER B 1 15 ? -12.672 14.773 8.438 1 76.5 15 SER B N 1
ATOM 1407 C CA . SER B 1 15 ? -11.836 14.555 7.262 1 76.5 15 SER B CA 1
ATOM 1408 C C . SER B 1 15 ? -12.297 13.328 6.477 1 76.5 15 SER B C 1
ATOM 1410 O O . SER B 1 15 ? -11.523 12.75 5.715 1 76.5 15 SER B O 1
ATOM 1412 N N . MET B 1 16 ? -13.531 13 6.695 1 78.81 16 MET B N 1
ATOM 1413 C CA . MET B 1 16 ? -14.047 11.859 5.945 1 78.81 16 MET B CA 1
ATOM 1414 C C . MET B 1 16 ? -14.023 12.141 4.445 1 78.81 16 MET B C 1
ATOM 1416 O O . MET B 1 16 ? -14.352 13.25 4.012 1 78.81 16 MET B O 1
ATOM 1420 N N . TRP B 1 17 ? -13.633 11.18 3.674 1 81.12 17 TRP B N 1
ATOM 1421 C CA . TRP B 1 17 ? -13.492 11.281 2.227 1 81.12 17 TRP B CA 1
ATOM 1422 C C . TRP B 1 17 ? -14.328 10.211 1.523 1 81.12 17 TRP B C 1
ATOM 1424 O O . TRP B 1 17 ? -14.273 9.031 1.886 1 81.12 17 TRP B O 1
ATOM 1434 N N . GLU B 1 18 ? -15.141 10.68 0.611 1 76 18 GLU B N 1
ATOM 1435 C CA . GLU B 1 18 ? -15.938 9.711 -0.143 1 76 18 GLU B CA 1
ATOM 1436 C C . GLU B 1 18 ? -15.336 9.461 -1.524 1 76 18 GLU B C 1
ATOM 1438 O O . GLU B 1 18 ? -14.922 10.406 -2.205 1 76 18 GLU B O 1
ATOM 1443 N N . GLU B 1 19 ? -15.172 8.219 -1.786 1 77.25 19 GLU B N 1
ATOM 1444 C CA . GLU B 1 19 ? -14.664 7.797 -3.086 1 77.25 19 GLU B CA 1
ATOM 1445 C C . GLU B 1 19 ? -15.688 6.957 -3.838 1 77.25 19 GLU B C 1
ATOM 1447 O O . GLU B 1 19 ? -16.156 5.938 -3.328 1 77.25 19 GLU B O 1
ATOM 1452 N N . ASN B 1 20 ? -16.031 7.617 -4.988 1 70 20 ASN B N 1
ATOM 1453 C CA . ASN B 1 20 ? -16.875 6.812 -5.863 1 70 20 ASN B CA 1
ATOM 1454 C C . ASN B 1 20 ? -16.062 5.785 -6.641 1 70 20 ASN B C 1
ATOM 1456 O O . ASN B 1 20 ? -15.086 6.133 -7.301 1 70 20 ASN B O 1
ATOM 1460 N N . ILE B 1 21 ? -16.391 4.621 -6.293 1 63.12 21 ILE B N 1
ATOM 1461 C CA . ILE B 1 21 ? -15.703 3.557 -7.023 1 63.12 21 ILE B CA 1
ATOM 1462 C C . ILE B 1 21 ? -16.234 3.488 -8.453 1 63.12 21 ILE B C 1
ATOM 1464 O O . ILE B 1 21 ? -17.422 3.186 -8.664 1 63.12 21 ILE B O 1
ATOM 1468 N N . ALA B 1 22 ? -15.844 4.383 -9.375 1 56.25 22 ALA B N 1
ATOM 1469 C CA . ALA B 1 22 ? -16.172 4.246 -10.789 1 56.25 22 ALA B CA 1
ATOM 1470 C C . ALA B 1 22 ? -15.211 3.277 -11.484 1 56.25 22 ALA B C 1
ATOM 1472 O O . ALA B 1 22 ? -14.766 3.535 -12.602 1 56.25 22 ALA B O 1
ATOM 1473 N N . TRP B 1 23 ? -14.812 2.471 -10.758 1 51.88 23 TRP B N 1
ATOM 1474 C CA . TRP B 1 23 ? -13.922 1.614 -11.531 1 51.88 23 TRP B CA 1
ATOM 1475 C C . TRP B 1 23 ? -14.609 1.127 -12.805 1 51.88 23 TRP B C 1
ATOM 1477 O O . TRP B 1 23 ? -15.664 0.5 -12.742 1 51.88 23 TRP B O 1
ATOM 1487 N N . GLY B 1 24 ? -15.023 2.111 -13.656 1 39.97 24 GLY B N 1
ATOM 1488 C CA . GLY B 1 24 ? -15.625 1.582 -14.867 1 39.97 24 GLY B CA 1
ATOM 1489 C C . GLY B 1 24 ? -15.555 0.07 -14.961 1 39.97 24 GLY B C 1
ATOM 1490 O O . GLY B 1 24 ? -14.945 -0.581 -14.102 1 39.97 24 GLY B O 1
ATOM 1491 N N . HIS B 1 25 ? -16.172 -0.407 -16.281 1 38.56 25 HIS B N 1
ATOM 1492 C CA . HIS B 1 25 ? -16.391 -1.723 -16.859 1 38.56 25 HIS B CA 1
ATOM 1493 C C . HIS B 1 25 ? -15.156 -2.611 -16.703 1 38.56 25 HIS B C 1
ATOM 1495 O O . HIS B 1 25 ? -15.055 -3.66 -17.344 1 38.56 25 HIS B O 1
ATOM 1501 N N . LEU B 1 26 ? -13.992 -2.061 -16.594 1 38.19 26 LEU B N 1
ATOM 1502 C CA . LEU B 1 26 ? -12.992 -2.977 -17.125 1 38.19 26 LEU B CA 1
ATOM 1503 C C . LEU B 1 26 ? -13.094 -4.34 -16.453 1 38.19 26 LEU B C 1
ATOM 1505 O O . LEU B 1 26 ? -13.203 -4.426 -15.227 1 38.19 26 LEU B O 1
ATOM 1509 N N . ASP B 1 27 ? -13.602 -5.289 -17.047 1 38.44 27 ASP B N 1
ATOM 1510 C CA . ASP B 1 27 ? -13.398 -6.734 -17.047 1 38.44 27 ASP B CA 1
ATOM 1511 C C . ASP B 1 27 ? -12.195 -7.113 -16.188 1 38.44 27 ASP B C 1
ATOM 1513 O O . ASP B 1 27 ? -12 -8.289 -15.852 1 38.44 27 ASP B O 1
ATOM 1517 N N . SER B 1 28 ? -11.133 -6.273 -16.281 1 41.94 28 SER B N 1
ATOM 1518 C CA . SER B 1 28 ? -9.898 -6.727 -15.641 1 41.94 28 SER B CA 1
ATOM 1519 C C . SER B 1 28 ? -10.031 -6.754 -14.125 1 41.94 28 SER B C 1
ATOM 1521 O O . SER B 1 28 ? -9.07 -7.07 -13.414 1 41.94 28 SER B O 1
ATOM 1523 N N . PHE B 1 29 ? -10.852 -5.957 -13.477 1 43.06 29 PHE B N 1
ATOM 1524 C CA . PHE B 1 29 ? -11.102 -6.09 -12.047 1 43.06 29 PHE B CA 1
ATOM 1525 C C . PHE B 1 29 ? -11.414 -7.535 -11.688 1 43.06 29 PHE B C 1
ATOM 1527 O O . PHE B 1 29 ? -11.812 -7.828 -10.555 1 43.06 29 PHE B O 1
ATOM 1534 N N . ARG B 1 30 ? -11.711 -8.273 -12.672 1 44.62 30 ARG B N 1
ATOM 1535 C CA . ARG B 1 30 ? -11.961 -9.648 -12.258 1 44.62 30 ARG B CA 1
ATOM 1536 C C . ARG B 1 30 ? -10.844 -10.172 -11.367 1 44.62 30 ARG B C 1
ATOM 1538 O O . ARG B 1 30 ? -10.977 -11.227 -10.742 1 44.62 30 ARG B O 1
ATOM 1545 N N . THR B 1 31 ? -9.711 -9.445 -11.57 1 50.53 31 THR B N 1
ATOM 1546 C CA . THR B 1 31 ? -8.773 -10.141 -10.695 1 50.53 31 THR B CA 1
ATOM 1547 C C . THR B 1 31 ? -8.531 -9.336 -9.422 1 50.53 31 THR B C 1
ATOM 1549 O O . THR B 1 31 ? -8.125 -8.172 -9.484 1 50.53 31 THR B O 1
ATOM 1552 N N . PRO B 1 32 ? -9.328 -9.641 -8.336 1 53.91 32 PRO B N 1
ATOM 1553 C CA . PRO B 1 32 ? -9.07 -9.094 -7 1 53.91 32 PRO B CA 1
ATOM 1554 C C . PRO B 1 32 ? -7.621 -8.664 -6.805 1 53.91 32 PRO B C 1
ATOM 1556 O O . PRO B 1 32 ? -7.328 -7.859 -5.914 1 53.91 32 PRO B O 1
ATOM 1559 N N . LEU B 1 33 ? -6.762 -9.094 -7.695 1 56.44 33 LEU B N 1
ATOM 1560 C CA . LEU B 1 33 ? -5.344 -8.812 -7.504 1 56.44 33 LEU B CA 1
ATOM 1561 C C . LEU B 1 33 ? -5.051 -7.332 -7.699 1 56.44 33 LEU B C 1
ATOM 1563 O O . LEU B 1 33 ? -4.133 -6.789 -7.074 1 56.44 33 LEU B O 1
ATOM 1567 N N . GLN B 1 34 ? -5.875 -6.699 -8.453 1 57.56 34 GLN B N 1
ATOM 1568 C CA . GLN B 1 34 ? -5.578 -5.316 -8.812 1 57.56 34 GLN B CA 1
ATOM 1569 C C . GLN B 1 34 ? -6.188 -4.344 -7.809 1 57.56 34 GLN B C 1
ATOM 1571 O O . GLN B 1 34 ? -5.727 -3.209 -7.676 1 57.56 34 GLN B O 1
ATOM 1576 N N . ASP B 1 35 ? -7.012 -4.836 -6.98 1 64.06 35 ASP B N 1
ATOM 1577 C CA .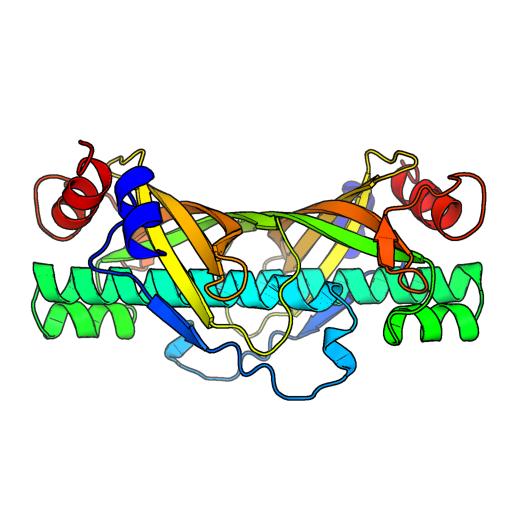 ASP B 1 35 ? -7.785 -3.947 -6.117 1 64.06 35 ASP B CA 1
ATOM 1578 C C . ASP B 1 35 ? -6.934 -3.426 -4.965 1 64.06 35 ASP B C 1
ATOM 1580 O O . ASP B 1 35 ? -7.207 -2.354 -4.418 1 64.06 35 ASP B O 1
ATOM 1584 N N . ASN B 1 36 ? -5.785 -4.016 -4.852 1 76.88 36 ASN B N 1
ATOM 1585 C CA . ASN B 1 36 ? -5.055 -3.678 -3.635 1 76.88 36 ASN B CA 1
ATOM 1586 C C . ASN B 1 36 ? -4.379 -2.312 -3.744 1 76.88 36 ASN B C 1
ATOM 1588 O O . ASN B 1 36 ? -4.348 -1.551 -2.777 1 76.88 36 ASN B O 1
ATOM 1592 N N . VAL B 1 37 ? -4.008 -2.018 -4.953 1 81 37 VAL B N 1
ATOM 1593 C CA . VAL B 1 37 ? -3.336 -0.74 -5.172 1 81 37 VAL B CA 1
ATOM 1594 C C . VAL B 1 37 ? -4.34 0.402 -5.039 1 81 37 VAL B C 1
ATOM 1596 O O . VAL B 1 37 ? -4.004 1.478 -4.535 1 81 37 VAL B O 1
ATOM 1599 N N . HIS B 1 38 ? -5.527 0.148 -5.371 1 84.75 38 HIS B N 1
ATOM 1600 C CA . HIS B 1 38 ? -6.555 1.184 -5.309 1 84.75 38 HIS B CA 1
ATOM 1601 C C . HIS B 1 38 ? -6.824 1.604 -3.869 1 84.75 38 HIS B C 1
ATOM 1603 O O . HIS B 1 38 ? -6.996 2.793 -3.588 1 84.75 38 HIS B O 1
ATOM 1609 N N . TYR B 1 39 ? -6.809 0.636 -3.053 1 89.44 39 TYR B N 1
ATOM 1610 C CA . TYR B 1 39 ? -7.051 0.96 -1.65 1 89.44 39 TYR B CA 1
ATOM 1611 C C . TYR B 1 39 ? -5.941 1.845 -1.095 1 89.44 39 TYR B C 1
ATOM 1613 O O . TYR B 1 39 ? -6.211 2.793 -0.351 1 89.44 39 TYR B O 1
ATOM 1621 N N . VAL B 1 40 ? -4.762 1.524 -1.445 1 90 40 VAL B N 1
ATOM 1622 C CA . VAL B 1 40 ? -3.646 2.324 -0.956 1 90 40 VAL B CA 1
ATOM 1623 C C . VAL B 1 40 ? -3.754 3.75 -1.495 1 90 40 VAL B C 1
ATOM 1625 O O . VAL B 1 40 ? -3.496 4.715 -0.773 1 90 40 VAL B O 1
ATOM 1628 N N . ARG B 1 41 ? -4.203 3.859 -2.684 1 87.62 41 ARG B N 1
ATOM 1629 C CA . ARG B 1 41 ? -4.418 5.176 -3.281 1 87.62 41 ARG B CA 1
ATOM 1630 C C . ARG B 1 41 ? -5.508 5.941 -2.541 1 87.62 41 ARG B C 1
ATOM 1632 O O . ARG B 1 41 ? -5.383 7.148 -2.324 1 87.62 41 ARG B O 1
ATOM 1639 N N . PHE B 1 42 ? -6.57 5.285 -2.223 1 89.06 42 PHE B N 1
ATOM 1640 C CA . PHE B 1 42 ? -7.652 5.926 -1.485 1 89.06 42 PHE B CA 1
ATOM 1641 C C . PHE B 1 42 ? -7.168 6.422 -0.129 1 89.06 42 PHE B C 1
ATOM 1643 O O . PHE B 1 42 ? -7.48 7.543 0.277 1 89.06 42 PHE B O 1
ATOM 1650 N N . PHE B 1 43 ? -6.406 5.586 0.525 1 91.75 43 PHE B N 1
ATOM 1651 C CA . PHE B 1 43 ? -5.883 5.969 1.83 1 91.75 43 PHE B CA 1
ATOM 1652 C C . PHE B 1 43 ? -4.938 7.156 1.704 1 91.75 43 PHE B C 1
ATOM 1654 O O . PHE B 1 43 ? -4.938 8.047 2.555 1 91.75 43 PHE B O 1
ATOM 1661 N N . GLU B 1 44 ? -4.188 7.152 0.688 1 89.19 44 GLU B N 1
ATOM 1662 C CA . GLU B 1 44 ? -3.287 8.266 0.429 1 89.19 44 GLU B CA 1
ATOM 1663 C C . GLU B 1 44 ? -4.062 9.555 0.172 1 89.19 44 GLU B C 1
ATOM 1665 O O . GLU B 1 44 ? -3.758 10.602 0.755 1 89.19 44 GLU B O 1
ATOM 1670 N N . THR B 1 45 ? -4.992 9.469 -0.699 1 86.75 45 THR B N 1
ATOM 1671 C CA . THR B 1 45 ? -5.805 10.633 -1.031 1 86.75 45 THR B CA 1
ATOM 1672 C C . THR B 1 45 ? -6.492 11.188 0.214 1 86.75 45 THR B C 1
ATOM 1674 O O . THR B 1 45 ? -6.492 12.398 0.44 1 86.75 45 THR B O 1
ATOM 1677 N N . SER B 1 46 ? -7.043 10.289 0.967 1 89.5 46 SER B N 1
ATOM 1678 C CA . SER B 1 46 ? -7.711 10.695 2.201 1 89.5 46 SER B CA 1
ATOM 1679 C C . SER B 1 46 ? -6.734 11.352 3.17 1 89.5 46 SER B C 1
ATOM 1681 O O . SER B 1 46 ? -7.078 12.328 3.838 1 89.5 46 SER B O 1
ATOM 1683 N N . ARG B 1 47 ? -5.578 10.82 3.309 1 90.38 47 ARG B N 1
ATOM 1684 C CA . ARG B 1 47 ? -4.539 11.383 4.168 1 90.38 47 ARG B CA 1
ATOM 1685 C C . ARG B 1 47 ? -4.168 12.789 3.723 1 90.38 47 ARG B C 1
ATOM 1687 O O . ARG B 1 47 ? -4 13.688 4.555 1 90.38 47 ARG B O 1
ATOM 1694 N N . MET B 1 48 ? -4.023 12.953 2.43 1 87.31 48 MET B N 1
ATOM 1695 C CA . MET B 1 48 ? -3.713 14.273 1.89 1 87.31 48 MET B CA 1
ATOM 1696 C C . MET B 1 48 ? -4.832 15.258 2.203 1 87.31 48 MET B C 1
ATOM 1698 O O . MET B 1 48 ? -4.566 16.422 2.539 1 87.31 48 MET B O 1
ATOM 1702 N N . HIS B 1 49 ? -6.012 14.789 2.041 1 87.94 49 HIS B N 1
ATOM 1703 C CA . HIS B 1 49 ? -7.164 15.625 2.359 1 87.94 49 HIS B CA 1
ATOM 1704 C C . HIS B 1 49 ? -7.141 16.062 3.82 1 87.94 49 HIS B C 1
ATOM 1706 O O . HIS B 1 49 ? -7.387 17.234 4.125 1 87.94 49 HIS B O 1
ATOM 1712 N N . MET B 1 50 ? -6.863 15.156 4.727 1 90.38 50 MET B N 1
ATOM 1713 C CA . MET B 1 50 ? -6.777 15.484 6.148 1 90.38 50 MET B CA 1
ATOM 1714 C C . MET B 1 50 ? -5.699 16.531 6.406 1 90.38 50 MET B C 1
ATOM 1716 O O . MET B 1 50 ? -5.926 17.5 7.133 1 90.38 50 MET B O 1
ATOM 1720 N N . MET B 1 51 ? -4.559 16.312 5.801 1 91.19 51 MET B N 1
ATOM 1721 C CA . MET B 1 51 ? -3.449 17.234 6.008 1 91.19 51 MET B CA 1
ATOM 1722 C C . MET B 1 51 ? -3.773 18.609 5.434 1 91.19 51 MET B C 1
ATOM 1724 O O . MET B 1 51 ? -3.375 19.641 5.996 1 91.19 51 MET B O 1
ATOM 1728 N N . TYR B 1 52 ? -4.434 18.578 4.297 1 88.94 52 TYR B N 1
ATOM 1729 C CA . TYR B 1 52 ? -4.895 19.828 3.707 1 88.94 52 TYR B CA 1
ATOM 1730 C C . TYR B 1 52 ? -5.793 20.594 4.672 1 88.94 52 TYR B C 1
ATOM 1732 O O . TYR B 1 52 ? -5.594 21.781 4.91 1 88.94 52 TYR B O 1
ATOM 1740 N N . LEU B 1 53 ? -6.77 19.938 5.254 1 89.81 53 LEU B N 1
ATOM 1741 C CA . LEU B 1 53 ? -7.699 20.547 6.195 1 89.81 53 LEU B CA 1
ATOM 1742 C C . LEU B 1 53 ? -6.965 21.062 7.434 1 89.81 53 LEU B C 1
ATOM 1744 O O . LEU B 1 53 ? -7.281 22.125 7.957 1 89.81 53 LEU B O 1
ATOM 1748 N N . ILE B 1 54 ? -6.012 20.297 7.855 1 91.69 54 ILE B N 1
ATOM 1749 C CA . ILE B 1 54 ? -5.211 20.703 9.008 1 91.69 54 ILE B CA 1
ATOM 1750 C C . ILE B 1 54 ? -4.414 21.969 8.664 1 91.69 54 ILE B C 1
ATOM 1752 O O . ILE B 1 54 ? -4.301 22.875 9.484 1 91.69 54 ILE B O 1
ATOM 1756 N N . GLY B 1 55 ? -3.836 21.938 7.477 1 92.06 55 GLY B N 1
ATOM 1757 C CA . GLY B 1 55 ? -3.164 23.156 7.02 1 92.06 55 GLY B CA 1
ATOM 1758 C C . GLY B 1 55 ? -4.059 24.375 7.039 1 92.06 55 GLY B C 1
ATOM 1759 O O . GLY B 1 55 ? -3.646 25.438 7.492 1 92.06 55 GLY B O 1
ATOM 1760 N N . LEU B 1 56 ? -5.289 24.234 6.605 1 92.19 56 LEU B N 1
ATOM 1761 C CA . LEU B 1 56 ? -6.27 25.312 6.609 1 92.19 56 LEU B CA 1
ATOM 1762 C C . LEU B 1 56 ? -6.578 25.766 8.031 1 92.19 56 LEU B C 1
ATOM 1764 O O . LEU B 1 56 ? -6.629 26.969 8.305 1 92.19 56 LEU B O 1
ATOM 1768 N N . GLU B 1 57 ? -6.742 24.766 8.883 1 92.69 57 GLU B N 1
ATOM 1769 C CA . GLU B 1 57 ? -7.098 25.016 10.273 1 92.69 57 GLU B CA 1
ATOM 1770 C C . GLU B 1 57 ? -5.988 25.781 11 1 92.69 57 GLU B C 1
ATOM 1772 O O . GLU B 1 57 ? -6.262 26.609 11.859 1 92.69 57 GLU B O 1
ATOM 1777 N N . THR B 1 58 ? -4.77 25.5 10.68 1 93.62 58 THR B N 1
ATOM 1778 C CA . THR B 1 58 ? -3.648 26.016 11.461 1 93.62 58 THR B CA 1
ATOM 1779 C C . THR B 1 58 ? -3.109 27.312 10.859 1 93.62 58 THR B C 1
ATOM 1781 O O . THR B 1 58 ? -2.656 28.203 11.586 1 93.62 58 THR B O 1
ATOM 1784 N N . ASN B 1 59 ? -3.133 27.438 9.508 1 93.56 59 ASN B N 1
ATOM 1785 C CA . ASN B 1 59 ? -2.51 28.594 8.867 1 93.56 59 ASN B CA 1
ATOM 1786 C C . ASN B 1 59 ? -3.363 29.125 7.719 1 93.56 59 ASN B C 1
ATOM 1788 O O . ASN B 1 59 ? -2.838 29.703 6.77 1 93.56 59 ASN B O 1
ATOM 1792 N N . GLY B 1 60 ? -4.605 28.875 7.762 1 93.69 60 GLY B N 1
ATOM 1793 C CA . GLY B 1 60 ? -5.52 29.375 6.754 1 93.69 60 GLY B CA 1
ATOM 1794 C C . GLY B 1 60 ? -5.207 28.875 5.355 1 93.69 60 GLY B C 1
ATOM 1795 O O . GLY B 1 60 ? -4.746 27.734 5.191 1 93.69 60 GLY B O 1
ATOM 1796 N N . LEU B 1 61 ? -5.559 29.734 4.367 1 92.5 61 LEU B N 1
ATOM 1797 C CA . LEU B 1 61 ? -5.406 29.359 2.967 1 92.5 61 LEU B CA 1
ATOM 1798 C C . LEU B 1 61 ? -3.941 29.078 2.635 1 92.5 61 LEU B C 1
ATOM 1800 O O . LEU B 1 61 ? -3.641 28.188 1.836 1 92.5 61 LEU B O 1
ATOM 1804 N N . GLU B 1 62 ? -3.066 29.828 3.307 1 91.88 62 GLU B N 1
ATOM 1805 C CA . GLU B 1 62 ? -1.638 29.641 3.074 1 91.88 62 GLU B CA 1
ATOM 1806 C C . GLU B 1 62 ? -1.174 28.281 3.588 1 91.88 62 GLU B C 1
ATOM 1808 O O . GLU B 1 62 ? -0.315 27.641 2.977 1 91.88 62 GLU B O 1
ATOM 1813 N N . GLY B 1 63 ? -1.719 27.859 4.672 1 89.75 63 GLY B N 1
ATOM 1814 C CA . GLY B 1 63 ? -1.406 26.547 5.219 1 89.75 63 GLY B CA 1
ATOM 1815 C C . GLY B 1 63 ? -1.858 25.406 4.324 1 89.75 63 GLY B C 1
ATOM 1816 O O . GLY B 1 63 ? -1.112 24.453 4.102 1 89.75 63 GLY B O 1
ATOM 1817 N N . GLY B 1 64 ? -3.096 25.531 3.842 1 88.69 64 GLY B N 1
ATOM 1818 C CA . GLY B 1 64 ? -3.604 24.531 2.908 1 88.69 64 GLY B CA 1
ATOM 1819 C C . GLY B 1 64 ? -2.766 24.422 1.649 1 88.69 64 GLY B C 1
ATOM 1820 O O . GLY B 1 64 ? -2.439 23.312 1.215 1 88.69 64 GLY B O 1
ATOM 1821 N N . LYS B 1 65 ? -2.404 25.594 1.123 1 87.25 65 LYS B N 1
ATOM 1822 C CA . LYS B 1 65 ? -1.599 25.641 -0.094 1 87.25 65 LYS B CA 1
ATOM 1823 C C . LYS B 1 65 ? -0.226 25 0.132 1 87.25 65 LYS B C 1
ATOM 1825 O O . LYS B 1 65 ? 0.304 24.328 -0.75 1 87.25 65 LYS B O 1
ATOM 1830 N N . ALA B 1 66 ? 0.355 25.25 1.275 1 85.06 66 ALA B N 1
ATOM 1831 C CA . ALA B 1 66 ? 1.675 24.719 1.602 1 85.06 66 ALA B CA 1
ATOM 1832 C C . ALA B 1 66 ? 1.673 23.188 1.563 1 85.06 66 ALA B C 1
ATOM 1834 O O . ALA B 1 66 ? 2.617 22.562 1.064 1 85.06 66 ALA B O 1
ATOM 1835 N N . VAL B 1 67 ? 0.628 22.594 2.037 1 81.38 67 VAL B N 1
ATOM 1836 C CA . VAL B 1 67 ? 0.506 21.141 2.039 1 81.38 67 VAL B CA 1
ATOM 1837 C C . VAL B 1 67 ? 0.464 20.625 0.602 1 81.38 67 VAL B C 1
ATOM 1839 O O . VAL B 1 67 ? 1.18 19.688 0.252 1 81.38 67 VAL B O 1
ATOM 1842 N N . LEU B 1 68 ? -0.292 21.344 -0.232 1 80.06 68 LEU B N 1
ATOM 1843 C CA . LEU B 1 68 ? -0.487 20.891 -1.609 1 80.06 68 LEU B CA 1
ATOM 1844 C C . LEU B 1 68 ? 0.79 21.078 -2.424 1 80.06 68 LEU B C 1
ATOM 1846 O O . LEU B 1 68 ? 1.058 20.312 -3.346 1 80.06 68 LEU B O 1
ATOM 1850 N N . GLU B 1 69 ? 1.566 22.016 -1.982 1 80.94 69 GLU B N 1
ATOM 1851 C CA . GLU B 1 69 ? 2.771 22.344 -2.742 1 80.94 69 GLU B CA 1
ATOM 1852 C C . GLU B 1 69 ? 4.004 21.688 -2.125 1 80.94 69 GLU B C 1
ATOM 1854 O O . GLU B 1 69 ? 5.117 21.859 -2.623 1 80.94 69 GLU B O 1
ATOM 1859 N N . GLY B 1 70 ? 3.793 20.969 -1.125 1 79.62 70 GLY B N 1
ATOM 1860 C CA . GLY B 1 70 ? 4.926 20.312 -0.48 1 79.62 70 GLY B CA 1
ATOM 1861 C C . GLY B 1 70 ? 5.898 21.297 0.14 1 79.62 70 GLY B C 1
ATOM 1862 O O . GLY B 1 70 ? 7.109 21.203 -0.079 1 79.62 70 GLY B O 1
ATOM 1863 N N . LEU B 1 71 ? 5.344 22.266 0.761 1 83.56 71 LEU B N 1
ATOM 1864 C CA . LEU B 1 71 ? 6.145 23.266 1.449 1 83.56 71 LEU B CA 1
ATOM 1865 C C . LEU B 1 71 ? 5.883 23.234 2.951 1 83.56 71 LEU B C 1
ATOM 1867 O O . LEU B 1 71 ? 4.832 22.766 3.393 1 83.56 71 LEU B O 1
ATOM 1871 N N . GLY B 1 72 ? 6.859 23.625 3.686 1 88.94 72 GLY B N 1
ATOM 1872 C CA . GLY B 1 72 ? 6.711 23.688 5.133 1 88.94 72 GLY B CA 1
ATOM 1873 C C . GLY B 1 72 ? 6.734 22.312 5.789 1 88.94 72 GLY B C 1
ATOM 1874 O O . GLY B 1 72 ? 7.344 21.391 5.27 1 88.94 72 GLY B O 1
ATOM 1875 N N . VAL B 1 73 ? 6.156 22.266 7.012 1 90.94 73 VAL B N 1
ATOM 1876 C CA . VAL B 1 73 ? 6.184 21.047 7.793 1 90.94 73 VAL B CA 1
ATOM 1877 C C . VAL B 1 73 ? 4.961 20.188 7.465 1 90.94 73 VAL B C 1
ATOM 1879 O O . VAL B 1 73 ? 3.832 20.688 7.477 1 90.94 73 VAL B O 1
ATOM 1882 N N . SER B 1 74 ? 5.211 19.031 7.059 1 91.88 74 SER B N 1
ATOM 1883 C CA . SER B 1 74 ? 4.195 18.016 6.824 1 91.88 74 SER B CA 1
ATOM 1884 C C . SER B 1 74 ? 4.715 16.625 7.16 1 91.88 74 SER B C 1
ATOM 1886 O O . SER B 1 74 ? 5.512 16.453 8.086 1 91.88 74 SER B O 1
ATOM 1888 N N . ILE B 1 75 ? 4.125 15.609 6.461 1 91.56 75 ILE B N 1
ATOM 1889 C CA . ILE B 1 75 ? 4.477 14.266 6.91 1 91.56 75 ILE B CA 1
ATOM 1890 C C . ILE B 1 75 ? 5.074 13.477 5.75 1 91.56 75 ILE B C 1
ATOM 1892 O O . ILE B 1 75 ? 4.812 13.781 4.582 1 91.56 75 ILE B O 1
ATOM 1896 N N . ILE B 1 76 ? 5.895 12.5 6.066 1 90.19 76 ILE B N 1
ATOM 1897 C CA . ILE B 1 76 ? 6.328 11.438 5.176 1 90.19 76 ILE B CA 1
ATOM 1898 C C . ILE B 1 76 ? 6.023 10.078 5.809 1 90.19 76 ILE B C 1
ATOM 1900 O O . ILE B 1 76 ? 5.973 9.953 7.031 1 90.19 76 ILE B O 1
ATOM 1904 N N . LEU B 1 77 ? 5.805 9.148 4.961 1 93.44 77 LEU B N 1
ATOM 1905 C CA . LEU B 1 77 ? 5.469 7.828 5.484 1 93.44 77 LEU B CA 1
ATOM 1906 C C . LEU B 1 77 ? 6.727 6.988 5.676 1 93.44 77 LEU B C 1
ATOM 1908 O O . LEU B 1 77 ? 7.57 6.91 4.781 1 93.44 77 LEU B O 1
ATOM 1912 N N . LYS B 1 78 ? 6.848 6.449 6.836 1 94.94 78 LYS B N 1
ATOM 1913 C CA . LYS B 1 78 ? 7.875 5.441 7.094 1 94.94 78 LYS B CA 1
ATOM 1914 C C . LYS B 1 78 ? 7.398 4.051 6.688 1 94.94 78 LYS B C 1
ATOM 1916 O O . LYS B 1 78 ? 8.172 3.252 6.164 1 94.94 78 LYS B O 1
ATOM 1921 N N . SER B 1 79 ? 6.137 3.777 6.938 1 97 79 SER B N 1
ATOM 1922 C CA . SER B 1 79 ? 5.562 2.48 6.598 1 97 79 SER B CA 1
ATOM 1923 C C . SER B 1 79 ? 4.039 2.541 6.566 1 97 79 SER B C 1
ATOM 1925 O O . SER B 1 79 ? 3.438 3.467 7.113 1 97 79 SER B O 1
ATOM 1927 N N . ILE B 1 80 ? 3.457 1.573 5.938 1 96.75 80 ILE B N 1
ATOM 1928 C CA . ILE B 1 80 ? 2.008 1.408 5.926 1 96.75 80 ILE B CA 1
ATOM 1929 C C . ILE B 1 80 ? 1.658 -0.076 5.863 1 96.75 80 ILE B C 1
ATOM 1931 O O . ILE B 1 80 ? 2.311 -0.845 5.152 1 96.75 80 ILE B O 1
ATOM 1935 N N . ASP B 1 81 ? 0.763 -0.427 6.637 1 97.5 81 ASP B N 1
ATOM 1936 C CA . ASP B 1 81 ? 0.176 -1.763 6.602 1 97.5 81 ASP B CA 1
ATOM 1937 C C . ASP B 1 81 ? -1.293 -1.707 6.188 1 97.5 81 ASP B C 1
ATOM 1939 O O . ASP B 1 81 ? -2.049 -0.866 6.68 1 97.5 81 ASP B O 1
ATOM 1943 N N . VAL B 1 82 ? -1.657 -2.543 5.285 1 97 82 VAL B N 1
ATOM 1944 C CA . VAL B 1 82 ? -3.035 -2.57 4.809 1 97 82 VAL B CA 1
ATOM 1945 C C . VAL B 1 82 ? -3.6 -3.984 4.938 1 97 82 VAL B C 1
ATOM 1947 O O . VAL B 1 82 ? -2.945 -4.957 4.562 1 97 82 VAL B O 1
ATOM 1950 N N . LYS B 1 83 ? -4.742 -4.062 5.477 1 97.44 83 LYS B N 1
ATOM 1951 C CA . LYS B 1 83 ? -5.496 -5.312 5.57 1 97.44 83 LYS B CA 1
ATOM 1952 C C . LYS B 1 83 ? -6.746 -5.266 4.695 1 97.44 83 LYS B C 1
ATOM 1954 O O . LYS B 1 83 ? -7.547 -4.336 4.797 1 97.44 83 LYS B O 1
ATOM 1959 N N . PHE B 1 84 ? -6.836 -6.277 3.883 1 94.19 84 PHE B N 1
ATOM 1960 C CA . PHE B 1 84 ? -7.988 -6.387 2.996 1 94.19 84 PHE B CA 1
ATOM 1961 C C . PHE B 1 84 ? -9.023 -7.348 3.564 1 94.19 84 PHE B C 1
ATOM 1963 O O . PHE B 1 84 ? -8.758 -8.547 3.707 1 94.19 84 PHE B O 1
ATOM 1970 N N . LYS B 1 85 ? -10.211 -6.812 3.748 1 93.19 85 LYS B N 1
ATOM 1971 C CA . LYS B 1 85 ? -11.18 -7.57 4.539 1 93.19 85 LYS B CA 1
ATOM 1972 C C . LYS B 1 85 ? -12.25 -8.195 3.65 1 93.19 85 LYS B C 1
ATOM 1974 O O . LYS B 1 85 ? -12.656 -9.336 3.871 1 93.19 85 LYS B O 1
ATOM 1979 N N . ARG B 1 86 ? -12.719 -7.391 2.693 1 87.81 86 ARG B N 1
ATOM 1980 C CA . ARG B 1 86 ? -13.812 -7.84 1.841 1 87.81 86 ARG B CA 1
ATOM 1981 C C . ARG B 1 86 ? -13.633 -7.344 0.41 1 87.81 86 ARG B C 1
ATOM 1983 O O . ARG B 1 86 ? -13.203 -6.207 0.19 1 87.81 86 ARG B O 1
ATOM 1990 N N . PRO B 1 87 ? -13.984 -8.195 -0.51 1 81.19 87 PRO B N 1
ATOM 1991 C CA . PRO B 1 87 ? -13.945 -7.711 -1.894 1 81.19 87 PRO B CA 1
ATOM 1992 C C . PRO B 1 87 ? -15.047 -6.691 -2.191 1 81.19 87 PRO B C 1
ATOM 1994 O O . PRO B 1 87 ? -16.156 -6.809 -1.67 1 81.19 87 PRO B O 1
ATOM 1997 N N . VAL B 1 88 ? -14.711 -5.688 -2.965 1 81.75 88 VAL B N 1
ATOM 1998 C CA . VAL B 1 88 ? -15.672 -4.66 -3.35 1 81.75 88 VAL B CA 1
ATOM 1999 C C . VAL B 1 88 ? -15.938 -4.738 -4.852 1 81.75 88 VAL B C 1
ATOM 2001 O O . VAL B 1 88 ? -15.008 -4.883 -5.645 1 81.75 88 VAL B O 1
ATOM 2004 N N . THR B 1 89 ? -17.219 -4.754 -5.191 1 76.75 89 THR B N 1
ATOM 2005 C CA . THR B 1 89 ? -17.625 -4.777 -6.594 1 76.75 89 THR B CA 1
ATOM 2006 C C . THR B 1 89 ? -18.359 -3.498 -6.965 1 76.75 89 THR B C 1
ATOM 2008 O O . THR B 1 89 ? -18.953 -2.846 -6.102 1 76.75 89 THR B O 1
ATOM 2011 N N . TYR B 1 90 ? -18.266 -3.141 -8.227 1 76.56 90 TYR B N 1
ATOM 2012 C CA . TYR B 1 90 ? -19 -1.98 -8.727 1 76.56 90 TYR B CA 1
ATOM 2013 C C . TYR B 1 90 ? -20.484 -2.283 -8.844 1 76.56 90 TYR B C 1
ATOM 2015 O O . TYR B 1 90 ? -20.875 -3.377 -9.266 1 76.56 90 TYR B O 1
ATOM 2023 N N . P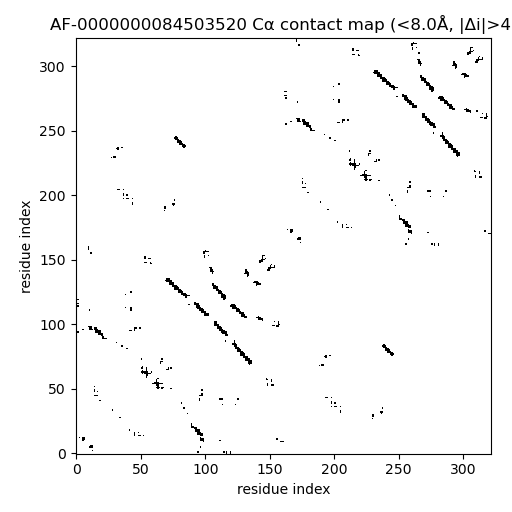RO B 1 91 ? -21.219 -1.414 -8.586 1 79.62 91 PRO B N 1
ATOM 2024 C CA . PRO B 1 91 ? -21.047 -0.061 -8.055 1 79.62 91 PRO B CA 1
ATOM 2025 C C . PRO B 1 91 ? -20.969 -0.035 -6.527 1 79.62 91 PRO B C 1
ATOM 2027 O O . PRO B 1 91 ? -21.594 -0.867 -5.859 1 79.62 91 PRO B O 1
ATOM 2030 N N . ASP B 1 92 ? -20.188 0.662 -5.953 1 82.69 92 ASP B N 1
ATOM 2031 C CA . ASP B 1 92 ? -20.078 0.876 -4.516 1 82.69 92 ASP B CA 1
ATOM 2032 C C . ASP B 1 92 ? -19.438 2.232 -4.211 1 82.69 92 ASP B C 1
ATOM 2034 O O . ASP B 1 92 ? -18.75 2.803 -5.051 1 82.69 92 ASP B O 1
ATOM 2038 N N . ASN B 1 93 ? -19.875 2.867 -3.127 1 85.56 93 ASN B N 1
ATOM 2039 C CA . ASN B 1 93 ? -19.234 4.062 -2.588 1 85.56 93 ASN B CA 1
ATOM 2040 C C . ASN B 1 93 ? -18.484 3.764 -1.288 1 85.56 93 ASN B C 1
ATOM 2042 O O . ASN B 1 93 ? -19.047 3.164 -0.372 1 85.56 93 ASN B O 1
ATOM 2046 N N . LEU B 1 94 ? -17.234 4.172 -1.338 1 88.56 94 LEU B N 1
ATOM 2047 C CA . LEU B 1 94 ? -16.438 3.961 -0.14 1 88.56 94 LEU B CA 1
ATOM 2048 C C . LEU B 1 94 ? -16.234 5.27 0.616 1 88.56 94 LEU B C 1
ATOM 2050 O O . LEU B 1 94 ? -16 6.316 0.004 1 88.56 94 LEU B O 1
ATOM 2054 N N . VAL B 1 95 ? -16.422 5.242 1.879 1 89.19 95 VAL B N 1
ATOM 2055 C CA . VAL B 1 95 ? -16.062 6.359 2.746 1 89.19 95 VAL B CA 1
ATOM 2056 C C . VAL B 1 95 ? -14.734 6.07 3.438 1 89.19 95 VAL B C 1
ATOM 2058 O O . VAL B 1 95 ? -14.617 5.094 4.18 1 89.19 95 VAL B O 1
ATOM 2061 N N . ILE B 1 96 ? -13.758 6.891 3.17 1 92.19 96 ILE B N 1
ATOM 2062 C CA . ILE B 1 96 ? -12.43 6.727 3.746 1 92.19 96 ILE B CA 1
ATOM 2063 C C . ILE B 1 96 ? -12.266 7.672 4.934 1 92.19 96 ILE B C 1
ATOM 2065 O O . ILE B 1 96 ? -12.57 8.859 4.84 1 92.19 96 ILE B O 1
ATOM 2069 N N . MET B 1 97 ? -11.789 7.082 6.039 1 91.06 97 MET B N 1
ATOM 2070 C CA . MET B 1 97 ? -11.633 7.859 7.266 1 91.06 97 MET B CA 1
ATOM 2071 C C . MET B 1 97 ? -10.258 7.633 7.887 1 91.06 97 MET B C 1
ATOM 2073 O O . MET B 1 97 ? -9.711 6.535 7.801 1 91.06 97 MET B O 1
ATOM 2077 N N . GLN B 1 98 ? -9.758 8.68 8.531 1 93.31 98 GLN B N 1
ATOM 2078 C CA . GLN B 1 98 ? -8.445 8.648 9.156 1 93.31 98 GLN B CA 1
ATOM 2079 C C . GLN B 1 98 ? -8.547 8.93 10.656 1 93.31 98 GLN B C 1
ATOM 2081 O O . GLN B 1 98 ? -9.406 9.695 11.094 1 93.31 98 GLN B O 1
ATOM 2086 N N . ARG B 1 99 ? -7.617 8.336 11.383 1 93.5 99 ARG B N 1
ATOM 2087 C CA . ARG B 1 99 ? -7.539 8.57 12.82 1 93.5 99 ARG B CA 1
ATOM 2088 C C . ARG B 1 99 ? -6.094 8.523 13.305 1 93.5 99 ARG B C 1
ATOM 2090 O O . ARG B 1 99 ? -5.508 7.449 13.414 1 93.5 99 ARG B O 1
ATOM 2097 N N . PRO B 1 100 ? -5.539 9.719 13.625 1 94.94 100 PRO B N 1
ATOM 2098 C CA . PRO B 1 100 ? -4.207 9.711 14.234 1 94.94 100 PRO B CA 1
ATOM 2099 C C . PRO B 1 100 ? -4.203 9.07 15.625 1 94.94 100 PRO B C 1
ATOM 2101 O O . PRO B 1 100 ? -5.191 9.164 16.359 1 94.94 100 PRO B O 1
ATOM 2104 N N . HIS B 1 101 ? -3.15 8.359 15.922 1 95.69 101 HIS B N 1
ATOM 2105 C CA . HIS B 1 101 ? -2.939 7.816 17.266 1 95.69 101 HIS B CA 1
ATOM 2106 C C . HIS B 1 101 ? -1.455 7.625 17.547 1 95.69 101 HIS B C 1
ATOM 2108 O O . HIS B 1 101 ? -0.616 7.812 16.672 1 95.69 101 HIS B O 1
ATOM 2114 N N . ASN B 1 102 ? -1.087 7.441 18.844 1 96.69 102 ASN B N 1
ATOM 2115 C CA . ASN B 1 102 ? 0.295 7.246 19.266 1 96.69 102 ASN B CA 1
ATOM 2116 C C . ASN B 1 102 ? 1.188 8.398 18.828 1 96.69 102 ASN B C 1
ATOM 2118 O O . ASN B 1 102 ? 2.219 8.18 18.188 1 96.69 102 ASN B O 1
ATOM 2122 N N . THR B 1 103 ? 0.836 9.555 19.234 1 95.75 103 THR B N 1
ATOM 2123 C CA . THR B 1 103 ? 1.557 10.75 18.812 1 95.75 103 THR B CA 1
ATOM 2124 C C . THR B 1 103 ? 2.836 10.922 19.625 1 95.75 103 THR B C 1
ATOM 2126 O O . THR B 1 103 ? 2.877 10.578 20.812 1 95.75 103 THR B O 1
ATOM 2129 N N . SER B 1 104 ? 3.889 11.336 19.016 1 95.62 104 SER B N 1
ATOM 2130 C CA . SER B 1 104 ? 5.164 11.773 19.562 1 95.62 104 SER B CA 1
ATOM 2131 C C . SER B 1 104 ? 5.688 13.016 18.859 1 95.62 104 SER B C 1
ATOM 2133 O O . SER B 1 104 ? 5.129 13.438 17.844 1 95.62 104 SER B O 1
ATOM 2135 N N . PRO B 1 105 ? 6.711 13.617 19.344 1 95.81 105 PRO B N 1
ATOM 2136 C CA . PRO B 1 105 ? 7.215 14.844 18.719 1 95.81 105 PRO B CA 1
ATOM 2137 C C . PRO B 1 105 ? 7.719 14.617 17.297 1 95.81 105 PRO B C 1
ATOM 2139 O O . PRO B 1 105 ? 7.656 15.523 16.453 1 95.81 105 PRO B O 1
ATOM 2142 N N . SER B 1 106 ? 8.133 13.406 17.047 1 97.31 106 SER B N 1
ATOM 2143 C CA . SER B 1 106 ? 8.805 13.211 15.773 1 97.31 106 SER B CA 1
ATOM 2144 C C . SER B 1 106 ? 7.922 12.43 14.805 1 97.31 106 SER B C 1
ATOM 2146 O O . SER B 1 106 ? 8.188 12.391 13.602 1 97.31 106 SER B O 1
ATOM 2148 N N . ARG B 1 107 ? 6.906 11.727 15.344 1 97.25 107 ARG B N 1
ATOM 2149 C CA . ARG B 1 107 ? 6.109 10.867 14.484 1 97.25 107 ARG B CA 1
ATOM 2150 C C . ARG B 1 107 ? 4.746 10.578 15.102 1 97.25 107 ARG B C 1
ATOM 2152 O O . ARG B 1 107 ? 4.516 10.883 16.266 1 97.25 107 ARG B O 1
ATOM 2159 N N . PHE B 1 108 ? 3.855 10.062 14.391 1 97 108 PHE B N 1
ATOM 2160 C CA . PHE B 1 108 ? 2.574 9.547 14.859 1 97 108 PHE B CA 1
ATOM 2161 C C . PHE B 1 108 ? 2.076 8.43 13.953 1 97 108 PHE B C 1
ATOM 2163 O O . PHE B 1 108 ? 2.588 8.242 12.844 1 97 108 PHE B O 1
ATOM 2170 N N . ASN B 1 109 ? 1.179 7.691 14.445 1 97.94 109 ASN B N 1
ATOM 2171 C CA . ASN B 1 109 ? 0.511 6.672 13.641 1 97.94 109 ASN B CA 1
ATOM 2172 C C . ASN B 1 109 ? -0.828 7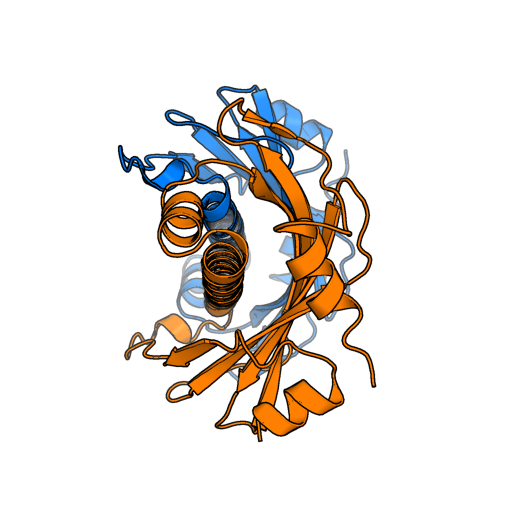.172 13.102 1 97.94 109 ASN B C 1
ATOM 2174 O O . ASN B 1 109 ? -1.456 8.047 13.711 1 97.94 109 ASN B O 1
ATOM 2178 N N . LEU B 1 110 ? -1.182 6.688 11.977 1 96.25 110 LEU B N 1
ATOM 2179 C CA . LEU B 1 110 ? -2.445 7.047 11.344 1 96.25 110 LEU B CA 1
ATOM 2180 C C . LEU B 1 110 ? -3.219 5.801 10.922 1 96.25 110 LEU B C 1
ATOM 2182 O O . LEU B 1 110 ? -2.832 5.117 9.969 1 96.25 110 LEU B O 1
ATOM 2186 N N . SER B 1 111 ? -4.289 5.559 11.625 1 96.31 111 SER B N 1
ATOM 2187 C CA . SER B 1 111 ? -5.203 4.488 11.234 1 96.31 111 SER B CA 1
ATOM 2188 C C . SER B 1 111 ? -6.219 4.973 10.211 1 96.31 111 SER B C 1
ATOM 2190 O O . SER B 1 111 ? -6.621 6.141 10.227 1 96.31 111 SER B O 1
ATOM 2192 N N . ALA B 1 112 ? -6.594 4.117 9.305 1 95.44 112 ALA B N 1
ATOM 2193 C CA . ALA B 1 112 ? -7.609 4.453 8.305 1 95.44 112 ALA B CA 1
ATOM 2194 C C . ALA B 1 112 ? -8.516 3.256 8.023 1 95.44 112 ALA B C 1
ATOM 2196 O O . ALA B 1 112 ? -8.141 2.109 8.281 1 95.44 112 ALA B O 1
ATOM 2197 N N . VAL B 1 113 ? -9.688 3.592 7.543 1 94.06 113 VAL B N 1
ATOM 2198 C CA . VAL B 1 113 ? -10.648 2.564 7.168 1 94.06 113 VAL B CA 1
ATOM 2199 C C . VAL B 1 113 ? -11.367 2.971 5.879 1 94.06 113 VAL B C 1
ATOM 2201 O O . VAL B 1 113 ? -11.633 4.152 5.656 1 94.06 113 VAL B O 1
ATOM 2204 N N . ALA B 1 114 ? -11.516 2.021 4.977 1 92.5 114 ALA B N 1
ATOM 2205 C CA . ALA B 1 114 ? -12.445 2.148 3.855 1 92.5 114 ALA B CA 1
ATOM 2206 C C . ALA B 1 114 ? -13.766 1.445 4.156 1 92.5 114 ALA B C 1
ATOM 2208 O O . ALA B 1 114 ? -13.797 0.226 4.332 1 92.5 114 ALA B O 1
ATOM 2209 N N . TYR B 1 115 ? -14.781 2.242 4.207 1 92.31 115 TYR B N 1
ATOM 2210 C CA . TYR B 1 115 ? -16.109 1.73 4.555 1 92.31 115 TYR B CA 1
ATOM 2211 C C . TYR B 1 115 ? -17.016 1.685 3.332 1 92.31 115 TYR B C 1
ATOM 2213 O O . TYR B 1 115 ? -17.25 2.709 2.688 1 92.31 115 TYR B O 1
ATOM 2221 N N . SER B 1 116 ? -17.453 0.481 3.021 1 89.75 116 SER B N 1
ATOM 2222 C CA . SER B 1 116 ? -18.359 0.305 1.895 1 89.75 116 SER B CA 1
ATOM 2223 C C . SER B 1 116 ? -19.797 0.645 2.283 1 89.75 116 SER B C 1
ATOM 2225 O O . SER B 1 116 ? -20.328 0.089 3.244 1 89.75 116 SER B O 1
ATOM 2227 N N . LEU B 1 117 ? -20.453 1.516 1.561 1 87.62 117 LEU B N 1
ATOM 2228 C CA . LEU B 1 117 ? -21.844 1.86 1.839 1 87.62 117 LEU B CA 1
ATOM 2229 C C . LEU B 1 117 ? -22.781 0.737 1.405 1 87.62 117 LEU B C 1
ATOM 2231 O O . LEU B 1 117 ? -23.797 0.49 2.051 1 87.62 117 LEU B O 1
ATOM 2235 N N . ALA B 1 118 ? -22.422 0.059 0.317 1 87.19 118 ALA B N 1
ATOM 2236 C CA . ALA B 1 118 ? -23.219 -1.049 -0.178 1 87.19 118 ALA B CA 1
ATOM 2237 C C . ALA B 1 118 ? -23.203 -2.223 0.796 1 87.19 118 ALA B C 1
ATOM 2239 O O . ALA B 1 118 ? -24.234 -2.844 1.055 1 87.19 118 ALA B O 1
ATOM 2240 N N . GLN B 1 119 ? -22.031 -2.516 1.359 1 91.25 119 GLN B N 1
ATOM 2241 C CA . GLN B 1 119 ? -21.875 -3.668 2.242 1 91.25 119 GLN B CA 1
ATOM 2242 C C . GLN B 1 119 ? -22.094 -3.275 3.701 1 91.25 119 GLN B C 1
ATOM 2244 O O . GLN B 1 119 ? -22.203 -4.141 4.574 1 91.25 119 GLN B O 1
ATOM 2249 N N . ARG B 1 120 ? -22.141 -1.932 3.938 1 93.12 120 ARG B N 1
ATOM 2250 C CA . ARG B 1 120 ? -22.281 -1.398 5.289 1 93.12 120 ARG B CA 1
ATOM 2251 C C . ARG B 1 120 ? -21.266 -2.029 6.234 1 93.12 120 ARG B C 1
ATOM 2253 O O . ARG B 1 120 ? -21.625 -2.492 7.32 1 93.12 120 ARG B O 1
ATOM 2260 N N . ALA B 1 121 ? -20.016 -2.084 5.801 1 93.69 121 ALA B N 1
ATOM 2261 C CA . ALA B 1 121 ? -18.938 -2.717 6.555 1 93.69 121 ALA B CA 1
ATOM 2262 C C . ALA B 1 121 ? -17.578 -2.201 6.098 1 93.69 121 ALA B C 1
ATOM 2264 O O . ALA B 1 121 ? -17.422 -1.737 4.965 1 93.69 121 ALA B O 1
ATOM 2265 N N . PRO B 1 122 ? -16.562 -2.234 7.062 1 94.19 122 PRO B N 1
ATOM 2266 C CA . PRO B 1 122 ? -15.195 -1.978 6.598 1 94.19 122 PRO B CA 1
ATOM 2267 C C . PRO B 1 122 ? -14.711 -3.021 5.594 1 94.19 122 PRO B C 1
ATOM 2269 O O . PRO B 1 122 ? -14.914 -4.223 5.797 1 94.19 122 PRO B O 1
ATOM 2272 N N . VAL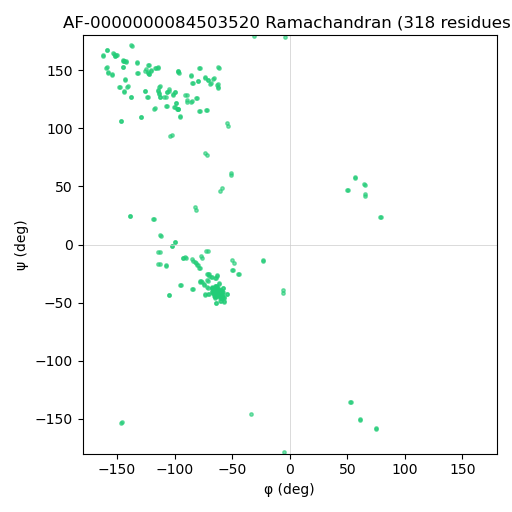 B 1 123 ? -14.086 -2.598 4.535 1 92.81 123 VAL B N 1
ATOM 2273 C CA . VAL B 1 123 ? -13.633 -3.535 3.512 1 92.81 123 VAL B CA 1
ATOM 2274 C C . VAL B 1 123 ? -12.109 -3.549 3.463 1 92.81 123 VAL B C 1
ATOM 2276 O O . VAL B 1 123 ? -11.508 -4.473 2.908 1 92.81 123 VAL B O 1
ATOM 2279 N N . ALA B 1 124 ? -11.492 -2.58 4.012 1 94.75 124 ALA B N 1
ATOM 2280 C CA . ALA B 1 124 ? -10.039 -2.514 4.16 1 94.75 124 ALA B CA 1
ATOM 2281 C C . ALA B 1 124 ? -9.648 -1.568 5.293 1 94.75 124 ALA B C 1
ATOM 2283 O O . ALA B 1 124 ? -10.344 -0.579 5.551 1 94.75 124 ALA B O 1
ATOM 2284 N N . THR B 1 125 ? -8.57 -1.837 5.961 1 96.88 125 THR B N 1
ATOM 2285 C CA . THR B 1 125 ? -8.023 -0.969 6.996 1 96.88 125 THR B CA 1
ATOM 2286 C C . THR B 1 125 ? -6.52 -0.781 6.797 1 96.88 125 THR B C 1
ATOM 2288 O O . THR B 1 125 ? -5.867 -1.591 6.133 1 96.88 125 THR B O 1
ATOM 2291 N N . SER B 1 126 ? -6.039 0.257 7.309 1 97.31 126 SER B N 1
ATOM 2292 C CA . SER B 1 126 ? -4.602 0.496 7.223 1 97.31 126 SER B CA 1
ATOM 2293 C C . SER B 1 126 ? -4.078 1.165 8.484 1 97.31 126 SER B C 1
ATOM 2295 O O . SER B 1 126 ? -4.852 1.713 9.273 1 97.31 126 SER B O 1
ATOM 2297 N N . ASP B 1 127 ? -2.867 1.044 8.727 1 98.12 127 ASP B N 1
ATOM 2298 C CA . ASP B 1 127 ? -2.127 1.783 9.742 1 98.12 127 ASP B CA 1
ATOM 2299 C C . ASP B 1 127 ? -0.768 2.234 9.219 1 98.12 127 ASP B C 1
ATOM 2301 O O . ASP B 1 127 ? -0.011 1.429 8.672 1 98.12 127 ASP B O 1
ATOM 2305 N N . ALA B 1 128 ? -0.498 3.455 9.328 1 97.12 128 ALA B N 1
ATOM 2306 C CA . ALA B 1 128 ? 0.732 4.023 8.781 1 97.12 128 ALA B CA 1
ATOM 2307 C C . ALA B 1 128 ? 1.55 4.707 9.875 1 97.12 128 ALA B C 1
ATOM 2309 O O . ALA B 1 128 ? 0.993 5.211 10.852 1 97.12 128 ALA B O 1
ATOM 2310 N N . VAL B 1 129 ? 2.828 4.637 9.719 1 97.44 129 VAL B N 1
ATOM 2311 C CA . VAL B 1 129 ? 3.725 5.434 10.547 1 97.44 129 VAL B CA 1
ATOM 2312 C C . VAL B 1 129 ? 4.121 6.707 9.805 1 97.44 129 VAL B C 1
ATOM 2314 O O . VAL B 1 129 ? 4.789 6.648 8.773 1 97.44 129 VAL B O 1
ATOM 2317 N N . CYS B 1 130 ? 3.748 7.812 10.344 1 95.69 130 CYS B N 1
ATOM 2318 C CA . CYS B 1 130 ? 4.004 9.117 9.75 1 95.69 130 CYS B CA 1
ATOM 2319 C C . CYS B 1 130 ? 5.098 9.859 10.516 1 95.69 130 CYS B C 1
ATOM 2321 O O . CYS B 1 130 ? 5.039 9.969 11.742 1 95.69 130 CYS B O 1
ATOM 2323 N N . VAL B 1 131 ? 6.016 10.359 9.742 1 95.38 131 VAL B N 1
ATOM 2324 C CA . VAL B 1 131 ? 7.105 11.117 10.344 1 95.38 131 VAL B CA 1
ATOM 2325 C C . VAL B 1 131 ? 7.012 12.586 9.922 1 95.38 131 VAL B C 1
ATOM 2327 O O . VAL B 1 131 ? 6.754 12.883 8.75 1 95.38 131 VAL B O 1
ATOM 2330 N N . TRP B 1 132 ? 7.207 13.422 10.914 1 95.25 132 TRP B N 1
ATOM 2331 C CA . TRP B 1 132 ? 7.207 14.844 10.594 1 95.25 132 TRP B CA 1
ATOM 2332 C C . TRP B 1 132 ? 8.43 15.219 9.758 1 95.25 132 TRP B C 1
ATOM 2334 O O . TRP B 1 132 ? 9.539 14.766 10.039 1 95.25 132 TRP B O 1
ATOM 2344 N N . TYR B 1 133 ? 8.195 16.062 8.773 1 92.56 133 TYR B N 1
ATOM 2345 C CA . TYR B 1 133 ? 9.211 16.406 7.785 1 92.56 133 TYR B CA 1
ATOM 2346 C C . TYR B 1 133 ? 9.102 17.859 7.367 1 92.56 133 TYR B C 1
ATOM 2348 O O . TYR B 1 133 ? 8 18.359 7.102 1 92.56 133 TYR B O 1
ATOM 2356 N N . ASP B 1 134 ? 10.227 18.516 7.383 1 91.88 134 ASP B N 1
ATOM 2357 C CA . ASP B 1 134 ? 10.297 19.891 6.914 1 91.88 134 ASP B CA 1
ATOM 2358 C C . ASP B 1 134 ? 10.734 19.953 5.453 1 91.88 134 ASP B C 1
ATOM 2360 O O . ASP B 1 134 ? 11.914 19.781 5.141 1 91.88 134 ASP B O 1
ATOM 2364 N N . TYR B 1 135 ? 9.906 20.312 4.594 1 86.44 135 TYR B N 1
ATOM 2365 C CA . TYR B 1 135 ? 10.156 20.266 3.156 1 86.44 135 TYR B CA 1
ATOM 2366 C C . TYR B 1 135 ? 10.93 21.484 2.695 1 86.44 135 TYR B C 1
ATOM 2368 O O . TYR B 1 135 ? 11.461 21.516 1.583 1 86.44 135 TYR B O 1
ATOM 2376 N N . ASP B 1 136 ? 10.969 22.453 3.52 1 88.25 136 ASP B N 1
ATOM 2377 C CA . ASP B 1 136 ? 11.773 23.625 3.174 1 88.25 136 ASP B CA 1
ATOM 2378 C C . ASP B 1 136 ? 13.266 23.312 3.258 1 88.25 136 ASP B C 1
ATOM 2380 O O . ASP B 1 136 ? 14.062 23.812 2.461 1 88.25 136 ASP B O 1
ATOM 2384 N N . VAL B 1 137 ? 13.648 22.484 4.242 1 90.19 137 VAL B N 1
ATOM 2385 C CA . VAL B 1 137 ? 15.055 22.172 4.445 1 90.19 137 VAL B CA 1
ATOM 2386 C C . VAL B 1 137 ? 15.305 20.688 4.152 1 90.19 137 VAL B C 1
ATOM 2388 O O . VAL B 1 137 ? 16.438 20.219 4.211 1 90.19 137 VAL B O 1
ATOM 2391 N N . TRP B 1 138 ? 14.258 19.875 3.898 1 83.62 138 TRP B N 1
ATOM 2392 C CA . TRP B 1 138 ? 14.336 18.484 3.484 1 83.62 138 TRP B CA 1
ATOM 2393 C C . TRP B 1 138 ? 14.953 17.625 4.582 1 83.62 138 TRP B C 1
ATOM 2395 O O . TRP B 1 138 ? 15.883 16.844 4.324 1 83.62 138 TRP B O 1
ATOM 2405 N N . LYS B 1 139 ? 14.391 17.766 5.781 1 90.81 139 LYS B N 1
ATOM 2406 C CA . LYS B 1 139 ? 14.836 16.984 6.934 1 90.81 139 LYS B CA 1
ATOM 2407 C C . LYS B 1 139 ? 13.664 16.641 7.848 1 90.81 139 LYS B C 1
ATOM 2409 O O . LYS B 1 139 ? 12.719 17.422 7.984 1 90.81 139 LYS B O 1
ATOM 2414 N N . LYS B 1 140 ? 13.867 15.555 8.508 1 93.56 140 LYS B N 1
ATOM 2415 C CA . LYS B 1 140 ? 12.922 15.234 9.57 1 93.56 140 LYS B CA 1
ATOM 2416 C C . LYS B 1 140 ? 12.93 16.312 10.656 1 93.56 140 LYS B C 1
ATOM 2418 O O . LYS B 1 140 ? 13.945 16.969 10.875 1 93.56 140 LYS B O 1
ATOM 2423 N N . CYS B 1 141 ? 11.812 16.469 11.32 1 96.31 141 CYS B N 1
ATOM 2424 C CA . CYS B 1 141 ? 11.742 17.484 12.367 1 96.31 141 CYS B CA 1
ATOM 2425 C C . CYS B 1 141 ? 10.758 17.078 13.453 1 96.31 141 CYS B C 1
ATOM 2427 O O . CYS B 1 141 ? 10.016 16.109 13.297 1 96.31 141 CYS B O 1
ATOM 2429 N N . ASP B 1 142 ? 10.898 17.734 14.523 1 97.25 142 ASP B N 1
ATOM 2430 C CA . ASP B 1 142 ? 9.945 17.562 15.617 1 97.25 142 ASP B CA 1
ATOM 2431 C C . ASP B 1 142 ? 8.867 18.656 15.586 1 97.25 142 ASP B C 1
ATOM 2433 O O . ASP B 1 142 ? 9.109 19.75 15.094 1 97.25 142 ASP B O 1
ATOM 2437 N N . VAL B 1 143 ? 7.703 18.281 16.031 1 95.81 143 VAL B N 1
ATOM 2438 C CA . VAL B 1 143 ? 6.629 19.25 16.141 1 95.81 143 VAL B CA 1
ATOM 2439 C C . VAL B 1 143 ? 6.109 19.297 17.578 1 95.81 143 VAL B C 1
ATOM 2441 O O . VAL B 1 143 ? 6.184 18.297 18.297 1 95.81 143 VAL B O 1
ATOM 2444 N N . ASP B 1 144 ? 5.668 20.469 17.953 1 94.75 144 ASP B N 1
ATOM 2445 C CA . ASP B 1 144 ? 5.086 20.672 19.281 1 94.75 144 ASP B CA 1
ATOM 2446 C C . ASP B 1 144 ? 3.596 20.328 19.281 1 94.75 144 ASP B C 1
ATOM 2448 O O . ASP B 1 144 ? 2.816 20.922 18.531 1 94.75 144 ASP B O 1
ATOM 2452 N N . GLU B 1 145 ? 3.203 19.375 20.156 1 93.38 145 GLU B N 1
ATOM 2453 C CA . GLU B 1 145 ? 1.822 18.906 20.188 1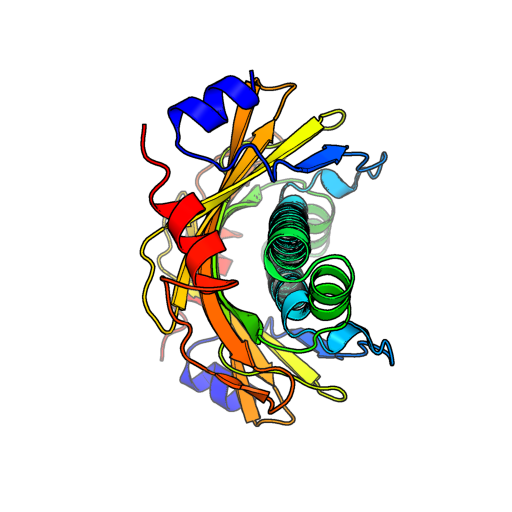 93.38 145 GLU B CA 1
ATOM 2454 C C . GLU B 1 145 ? 0.89 19.969 20.766 1 93.38 145 GLU B C 1
ATOM 2456 O O . GLU B 1 145 ? -0.334 19.844 20.688 1 93.38 145 GLU B O 1
ATOM 2461 N N . ASN B 1 146 ? 1.469 21.031 21.219 1 94 146 ASN B N 1
ATOM 2462 C CA . ASN B 1 146 ? 0.646 22.047 21.844 1 94 146 ASN B CA 1
ATOM 2463 C C . ASN B 1 146 ? 0.394 23.234 20.906 1 94 146 ASN B C 1
ATOM 2465 O O . ASN B 1 146 ? -0.318 24.172 21.266 1 94 146 ASN B O 1
ATOM 2469 N N . THR B 1 147 ? 0.942 23.172 19.766 1 92.31 147 THR B N 1
ATOM 2470 C CA . THR B 1 147 ? 0.745 24.297 18.844 1 92.31 147 THR B CA 1
ATOM 2471 C C . THR B 1 147 ? 0.651 23.812 17.406 1 92.31 147 THR B C 1
ATOM 2473 O O . THR B 1 147 ? 1.075 22.703 17.094 1 92.31 147 THR B O 1
ATOM 2476 N N . GLY B 1 148 ? 0.047 24.656 16.609 1 93.06 148 GLY B N 1
ATOM 2477 C CA . GLY B 1 148 ? 0.062 24.5 15.164 1 93.06 148 GLY B CA 1
ATOM 2478 C C . GLY B 1 148 ? -0.392 23.125 14.711 1 93.06 148 GLY B C 1
ATOM 2479 O O . GLY B 1 148 ? -1.417 22.609 15.172 1 93.06 148 GLY B O 1
ATOM 2480 N N . ILE B 1 149 ? 0.308 22.578 13.812 1 93.44 149 ILE B N 1
ATOM 2481 C CA . ILE B 1 149 ? -0.065 21.328 13.164 1 93.44 149 ILE B CA 1
ATOM 2482 C C . ILE B 1 149 ? 0.019 20.188 14.164 1 93.44 149 ILE B C 1
ATOM 2484 O O . ILE B 1 149 ? -0.792 19.25 14.125 1 93.44 149 ILE B O 1
ATOM 2488 N N . GLY B 1 150 ? 0.989 20.25 15.016 1 94.06 150 GLY B N 1
ATOM 2489 C CA . GLY B 1 150 ? 1.093 19.25 16.062 1 94.06 150 GLY B CA 1
ATOM 2490 C C . GLY B 1 150 ? -0.133 19.188 16.953 1 94.06 150 GLY B C 1
ATOM 2491 O O . GLY B 1 150 ? -0.609 18.094 17.297 1 94.06 150 GLY B O 1
ATOM 2492 N N . LEU B 1 151 ? -0.646 20.344 17.312 1 93.19 151 LEU B N 1
ATOM 2493 C CA . LEU B 1 151 ? -1.85 20.422 18.141 1 93.19 151 LEU B CA 1
ATOM 2494 C C . LEU B 1 151 ? -3.059 19.875 17.375 1 93.19 151 LEU B C 1
ATOM 2496 O O . LEU B 1 151 ? -3.895 19.172 17.953 1 93.19 151 LEU B O 1
ATOM 2500 N N . ALA B 1 152 ? -3.123 20.25 16.141 1 93.25 152 ALA B N 1
ATOM 2501 C CA . ALA B 1 152 ? -4.242 19.812 15.312 1 93.25 152 ALA B CA 1
ATOM 2502 C C . ALA B 1 152 ? -4.301 18.281 15.25 1 93.25 152 ALA B C 1
ATOM 2504 O O . ALA B 1 152 ? -5.379 17.688 15.344 1 93.25 152 ALA B O 1
ATOM 2505 N N . ILE B 1 153 ? -3.148 17.594 15.125 1 94 153 ILE B N 1
ATOM 2506 C CA . ILE B 1 153 ? -3.066 16.141 15.078 1 94 153 ILE B CA 1
ATOM 2507 C C . ILE B 1 153 ? -3.381 15.57 16.469 1 94 153 ILE B C 1
ATOM 2509 O O . ILE B 1 153 ? -4.137 14.602 16.578 1 94 153 ILE B O 1
ATOM 2513 N N . ALA B 1 154 ? -2.846 16.203 17.5 1 92.94 154 ALA B N 1
ATOM 2514 C CA . ALA B 1 154 ? -3.068 15.734 18.859 1 92.94 154 ALA B CA 1
ATOM 2515 C C . ALA B 1 154 ? -4.551 15.781 19.219 1 92.94 154 ALA B C 1
ATOM 2517 O O . ALA B 1 154 ? -5.059 14.875 19.891 1 92.94 154 ALA B O 1
ATOM 2518 N N . LYS B 1 155 ? -5.258 16.781 18.781 1 90.81 155 LYS B N 1
ATOM 2519 C CA . LYS B 1 155 ? -6.688 16.922 19.047 1 90.81 155 LYS B CA 1
ATOM 2520 C C . LYS B 1 155 ? -7.473 15.797 18.391 1 90.81 155 LYS B C 1
ATOM 2522 O O . LYS B 1 155 ? -8.453 15.305 18.953 1 90.81 155 LYS B O 1
ATOM 2527 N N . ARG B 1 156 ? -7.027 15.414 17.281 1 89.81 156 ARG B N 1
ATOM 2528 C CA . ARG B 1 156 ? -7.695 14.344 16.547 1 89.81 156 ARG B CA 1
ATOM 2529 C C . ARG B 1 156 ? -7.367 12.984 17.141 1 89.81 156 ARG B C 1
ATOM 2531 O O . ARG B 1 156 ? -8.148 12.039 17.016 1 89.81 156 ARG B O 1
ATOM 2538 N N . ALA B 1 157 ? -6.191 12.836 17.688 1 89.62 157 ALA B N 1
ATOM 2539 C CA . ALA B 1 157 ? -5.766 11.578 18.312 1 89.62 157 ALA B CA 1
ATOM 2540 C C . ALA B 1 157 ? -6.465 11.367 19.656 1 89.62 157 ALA B C 1
ATOM 2542 O O . ALA B 1 157 ? -6.676 10.227 20.078 1 89.62 157 ALA B O 1
ATOM 2543 N N . HIS B 1 158 ? -6.551 12.367 20.391 1 75.31 158 HIS B N 1
ATOM 2544 C CA . HIS B 1 158 ? -7.09 12.297 21.734 1 75.31 158 HIS B CA 1
ATOM 2545 C C . HIS B 1 158 ? -8.609 12.406 21.719 1 75.31 158 HIS B C 1
ATOM 2547 O O . HIS B 1 158 ? -9.258 12.234 22.766 1 75.31 158 HIS B O 1
ATOM 2553 N N . LYS B 1 159 ? -9.117 12.82 20.516 1 61.12 159 LYS B N 1
ATOM 2554 C CA . LYS B 1 159 ? -10.57 12.953 20.547 1 61.12 159 LYS B CA 1
ATOM 2555 C C . LYS B 1 159 ? -11.234 11.617 20.875 1 61.12 159 LYS B C 1
ATOM 2557 O O . LYS B 1 159 ? -11.406 10.773 20 1 61.12 159 LYS B O 1
ATOM 2562 N N . LYS B 1 160 ? -10.781 10.859 21.859 1 44.94 160 LYS B N 1
ATOM 2563 C CA . LYS B 1 160 ? -11.461 9.75 22.531 1 44.94 160 LYS B CA 1
ATOM 2564 C C . LYS B 1 160 ? -12.961 10.008 22.609 1 44.94 160 LYS B C 1
ATOM 2566 O O . LYS B 1 160 ? -13.422 11.133 22.406 1 44.94 160 LYS B O 1
ATOM 2571 N N . ASP B 1 161 ? -13.617 9.555 23.703 1 31.72 161 ASP B N 1
ATOM 2572 C CA . ASP B 1 161 ? -15 9.5 24.188 1 31.72 161 ASP B CA 1
ATOM 2573 C C . ASP B 1 161 ? -15.641 10.883 24.172 1 31.72 161 ASP B C 1
ATOM 2575 O O . ASP B 1 161 ? -15.008 11.867 24.562 1 31.72 161 ASP B O 1
#

Secondary structure (DSSP, 8-state):
-HHHHHHHHT--GGG-EEEEE---S-GGGGSGGGHHHHHHHHHHHHHHHHHHHHHHHHHHHHHHHHHHHT-SEEEEEEEEEEEE-S---SSEEEEEEEEEES--SSEEEEEEEEEETTTTEEEEEEEEEEEEEETTTTEE----TTSHHHHHHHHHHH---/-HHHHHHHHT--GGG-EEEEE---S-GGGGSGGGHHHHHHHHHHHHHHHHHHHHHHHHHHHHHHHHHHHT-SEEEEEEEEEEEE-S---SSEEEEEEEEEES--SSEEEEEEEEEETTTTEEEEEEEEEEEEEETTTTEE----TTSHHHHHHHHHHH---

Sequence (322 aa):
MARDYAKEHGYDLTSMWEENIAWGHLDSFRTPLQDNVHYVRFFETSRMHMMYLIGLETNGLEGGKAVLEGLGVSIILKSIDVKFKRPVTYPDNLVIMQRPHNTSPSRFNLSAVAYSLAQRAPVATSDAVCVWYDYDVWKKCDVDENTGIGLAIAKRAHKKDMARDYAKEHGYDLTSMWEENIAWGHLDSFRTPLQDNVHYVRFFETSRMHMMYLIGLETNGLEGGKAVLEGLGVSIILKSIDVKFKRPVTYPDNLVIMQRPHNTSPSRFNLSAVAYSLAQRAPVATSDAVCVWYDYDVWKKCDVDENTGIGLAIAKRAHKKD